Protein AF-A0A484MUA0-F1 (afdb_monomer)

Secondary structure (DSSP, 8-state):
----------------PPPPPHHHHHHHHHHHHHHHHHHHHHHHHHHHTT--HHHHHHTTSEEEEEEEEEEEE-GGGPEEEEEEESSSSSPPS----TT-EEEEEETT--TTSPPSEEEEEEEE-SSEEEEEESS--STTTTS-EEEEEE--HHHHHHHHHHHHHHHT---SSTTTTHHHHHTTSS------SPPP---SSTT--HHHHHHHHHHHHHHTTTS-----------PPP-

Solvent-accessible surface area (backbone atoms only — not comparable to full-atom values): 14525 Å² total; per-residue (Å²): 134,84,85,84,82,85,80,81,81,83,79,77,79,75,84,73,71,81,64,59,47,73,68,56,47,47,65,55,48,56,60,52,53,48,52,52,51,52,50,53,50,49,56,51,45,64,60,53,80,76,54,54,72,68,60,34,29,73,74,13,49,27,49,69,44,24,32,67,77,47,79,43,84,42,77,94,73,20,41,32,36,34,30,28,40,70,87,43,77,47,50,74,77,61,70,79,52,71,69,39,34,33,36,35,31,56,49,85,54,58,95,85,50,80,64,61,29,55,31,32,28,68,45,78,54,69,41,35,42,28,34,37,23,73,60,66,64,80,74,70,54,90,43,54,22,24,44,35,64,48,84,62,64,64,60,57,50,52,54,50,52,49,46,55,53,53,72,70,49,59,84,69,66,92,60,38,74,46,53,42,36,77,40,60,78,36,80,87,79,79,65,89,59,84,50,89,80,82,71,90,66,84,86,64,52,72,71,56,51,51,50,51,54,67,46,52,41,66,59,65,71,74,78,68,75,82,86,81,77,89,77,90,88,82,89,79,92,130

Radius of gyration: 28.99 Å; Cα contacts (8 Å, |Δi|>4): 287; chains: 1; bounding box: 57×59×105 Å

InterPro domains:
  IPR048761 Helicase SMUBP-2/HCS1, 1B domain [PF21138] (32-138)

Mean predicted aligned error: 14.33 Å

Sequence (238 aa):
MEKSTKTTKNNGKKSTKPAITLDQFVSIMNPLIDLEKEAEISASLSSAETRSLDVAQKKGSAILNLKCIDVQTGLMGKTIIEFQSNKEDLLPPHKFGTHDVVVLKPNKADLGSPSLGQGVVYRLKDTSITVSFDDIPEEGLNSPLRLEKVSNEITYRRMKDTLIQLSKGVQKGPASDLVPVLFGERSPMMCKKDAQFTLFNPNLDHPQVFNFSSFSIFCTLWSLTPSLNSSIYPLSSF

pLDDT: mean 76.65, std 20.76, range [28.12, 96.88]

Nearest PDB structures (foldseek):
  4b3f-assembly1_X  TM=9.356E-01  e=1.827E-16  Homo sapiens
  4b3g-assembly1_A  TM=7.352E-01  e=5.734E-13  Homo sapiens
  2xzp-assembly1_A  TM=5.260E-01  e=2.909E-07  Homo sapiens
  7jwf-assembly1_A  TM=5.330E-01  e=1.090E-01  Pseudoalteromonas distincta
  8pvs-assembly2_B  TM=4.945E-01  e=1.158E-01  Akkermansia muciniphila

Structure (mmCIF, N/CA/C/O backbone):
data_AF-A0A484MUA0-F1
#
_entry.id   AF-A0A484MUA0-F1
#
loop_
_atom_site.group_PDB
_atom_site.id
_atom_site.type_symbol
_atom_site.label_atom_id
_atom_site.label_alt_id
_atom_site.label_comp_id
_atom_site.label_asym_id
_atom_site.label_entity_id
_atom_site.label_seq_id
_atom_site.pdbx_PDB_ins_code
_atom_site.Cartn_x
_atom_site.Cartn_y
_atom_site.Cartn_z
_atom_site.occupancy
_atom_site.B_iso_or_equiv
_atom_site.auth_seq_id
_atom_site.auth_comp_id
_atom_site.auth_asym_id
_atom_site.auth_atom_id
_atom_site.pdbx_PDB_model_num
ATOM 1 N N . MET A 1 1 ? 13.832 13.870 -79.410 1.00 39.16 1 MET A N 1
ATOM 2 C CA . MET A 1 1 ? 14.456 14.767 -78.419 1.00 39.16 1 MET A CA 1
ATOM 3 C C . MET A 1 1 ? 13.541 14.867 -77.212 1.00 39.16 1 MET A C 1
ATOM 5 O O . MET A 1 1 ? 12.432 15.371 -77.306 1.00 39.16 1 MET A O 1
ATOM 9 N N . GLU A 1 2 ? 14.009 14.209 -76.160 1.00 34.41 2 GLU A N 1
ATOM 10 C CA . GLU A 1 2 ? 13.592 14.136 -74.756 1.00 34.41 2 GLU A CA 1
ATOM 11 C C . GLU A 1 2 ? 12.581 15.168 -74.213 1.00 34.41 2 GLU A C 1
ATOM 13 O O . GLU A 1 2 ? 12.845 16.368 -74.166 1.00 34.41 2 GLU A O 1
ATOM 18 N N . LYS A 1 3 ? 11.458 14.669 -73.676 1.00 31.61 3 LYS A N 1
ATOM 19 C CA . LYS A 1 3 ? 10.673 15.354 -72.637 1.00 31.61 3 LYS A CA 1
ATOM 20 C C . LYS A 1 3 ? 11.219 14.919 -71.277 1.00 31.61 3 LYS A C 1
ATOM 22 O O . LYS A 1 3 ? 11.006 13.784 -70.866 1.00 31.61 3 LYS A O 1
ATOM 27 N N . SER A 1 4 ? 11.906 15.823 -70.586 1.00 32.81 4 SER A N 1
ATOM 28 C CA . SER A 1 4 ? 12.408 15.600 -69.229 1.00 32.81 4 SER A CA 1
ATOM 29 C C . SER A 1 4 ? 11.313 15.915 -68.200 1.00 32.81 4 SER A C 1
ATOM 31 O O . SER A 1 4 ? 10.952 17.072 -67.983 1.00 32.81 4 SER A O 1
ATOM 33 N N . THR A 1 5 ? 10.752 14.882 -67.572 1.00 33.22 5 THR A N 1
ATOM 34 C CA . THR A 1 5 ? 9.842 14.995 -66.423 1.00 33.22 5 THR A CA 1
ATOM 35 C C . THR A 1 5 ? 10.638 15.202 -65.136 1.00 33.22 5 THR A C 1
ATOM 37 O O . THR A 1 5 ? 11.328 14.305 -64.652 1.00 33.22 5 THR A O 1
ATOM 40 N N . LYS A 1 6 ? 10.523 16.401 -64.561 1.00 32.44 6 LYS A N 1
ATOM 41 C CA . LYS A 1 6 ? 11.119 16.790 -63.279 1.00 32.44 6 LYS A CA 1
ATOM 42 C C . LYS A 1 6 ? 10.341 16.132 -62.132 1.00 32.44 6 LYS A C 1
ATOM 44 O O . LYS A 1 6 ? 9.222 16.532 -61.831 1.00 32.44 6 LYS A O 1
ATOM 49 N N . THR A 1 7 ? 10.932 15.120 -61.501 1.00 30.44 7 THR A N 1
ATOM 50 C CA . THR A 1 7 ? 10.355 14.463 -60.318 1.00 30.44 7 THR A CA 1
ATOM 51 C C . THR A 1 7 ? 10.783 15.223 -59.063 1.00 30.44 7 THR A C 1
ATOM 53 O O . THR A 1 7 ? 11.947 15.188 -58.664 1.00 30.44 7 THR A O 1
ATOM 56 N N . THR A 1 8 ? 9.845 15.938 -58.447 1.00 29.33 8 THR A N 1
ATOM 57 C CA . THR A 1 8 ? 10.028 16.635 -57.167 1.00 29.33 8 THR A CA 1
ATOM 58 C C . THR A 1 8 ? 10.065 15.613 -56.027 1.00 29.33 8 THR A C 1
ATOM 60 O O . THR A 1 8 ? 9.052 14.996 -55.706 1.00 29.33 8 THR A O 1
ATOM 63 N N . LYS A 1 9 ? 11.232 15.422 -55.396 1.00 31.00 9 LYS A N 1
ATOM 64 C CA . LYS A 1 9 ? 11.357 14.684 -54.128 1.00 31.00 9 LYS A CA 1
ATOM 65 C C . LYS A 1 9 ? 10.815 15.547 -52.985 1.00 31.00 9 LYS A C 1
ATOM 67 O O . LYS A 1 9 ? 11.483 16.475 -52.537 1.00 31.00 9 LYS A O 1
ATOM 72 N N . ASN A 1 10 ? 9.622 15.217 -52.498 1.00 30.69 10 ASN A N 1
ATOM 73 C CA . ASN A 1 10 ? 9.102 15.727 -51.231 1.00 30.69 10 ASN A CA 1
ATOM 74 C C . ASN A 1 10 ? 9.859 15.067 -50.068 1.00 30.69 10 ASN A C 1
ATOM 76 O O . ASN A 1 10 ? 9.552 13.946 -49.666 1.00 30.69 10 ASN A O 1
ATOM 80 N N . ASN A 1 11 ? 10.851 15.768 -49.519 1.00 33.53 11 ASN A N 1
ATOM 81 C CA . ASN A 1 11 ? 11.463 15.410 -48.241 1.00 33.53 11 ASN A CA 1
ATOM 82 C C . ASN A 1 11 ? 10.500 15.785 -47.107 1.00 33.53 11 ASN A C 1
ATOM 84 O O . ASN A 1 11 ? 10.475 16.924 -46.641 1.00 33.53 11 ASN A O 1
ATOM 88 N N . GLY A 1 12 ? 9.704 14.814 -46.659 1.00 33.38 12 GLY A N 1
ATOM 89 C CA . GLY A 1 12 ? 8.949 14.922 -45.415 1.00 33.38 12 GLY A CA 1
ATOM 90 C C . GLY A 1 12 ? 9.910 15.043 -44.233 1.00 33.38 12 GLY A C 1
ATOM 91 O O . GLY A 1 12 ? 10.522 14.058 -43.821 1.00 33.38 12 GLY A O 1
ATOM 92 N N . LYS A 1 13 ? 10.054 16.256 -43.686 1.00 36.78 13 LYS A N 1
ATOM 93 C CA . LYS A 1 13 ? 10.684 16.497 -42.381 1.00 36.78 13 LYS A CA 1
ATOM 94 C C . LYS A 1 13 ? 9.915 15.698 -41.324 1.00 36.78 13 LYS A C 1
ATOM 96 O O . LYS A 1 13 ? 8.840 16.112 -40.902 1.00 36.78 13 LYS A O 1
ATOM 101 N N . LYS A 1 14 ? 10.463 14.562 -40.882 1.00 44.84 14 LYS A N 1
ATOM 102 C CA . LYS A 1 14 ? 10.038 13.926 -39.631 1.00 44.84 14 LYS A CA 1
ATOM 103 C C . LYS A 1 14 ? 10.416 14.877 -38.499 1.00 44.84 14 LYS A C 1
ATOM 105 O O . LYS A 1 14 ? 11.594 15.130 -38.274 1.00 44.84 14 LYS A O 1
ATOM 110 N N . SER A 1 15 ? 9.418 15.432 -37.822 1.00 41.75 15 SER A N 1
ATOM 111 C CA . SER A 1 15 ? 9.592 16.202 -36.594 1.00 41.75 15 SER A CA 1
ATOM 112 C C . SER A 1 15 ? 10.048 15.261 -35.475 1.00 41.75 15 SER A C 1
ATOM 114 O O . SER A 1 15 ? 9.239 14.770 -34.687 1.00 41.75 15 SER A O 1
ATOM 116 N N . THR A 1 16 ? 11.337 14.946 -35.426 1.00 53.91 16 THR A N 1
ATOM 117 C CA . THR A 1 16 ? 11.942 14.263 -34.283 1.00 53.91 16 THR A CA 1
ATOM 118 C C . THR A 1 16 ? 12.012 15.261 -33.139 1.00 53.91 16 THR A C 1
ATOM 120 O O . THR A 1 16 ? 12.897 16.115 -33.104 1.00 53.91 16 THR A O 1
ATOM 123 N N . LYS A 1 17 ? 11.049 15.180 -32.214 1.00 56.72 17 LYS A N 1
ATOM 124 C CA . LYS A 1 17 ? 11.247 15.724 -30.868 1.00 56.72 17 LYS A CA 1
ATOM 125 C C . LYS A 1 17 ? 12.571 15.147 -30.338 1.00 56.72 17 LYS A C 1
ATOM 127 O O . LYS A 1 17 ? 12.815 13.962 -30.580 1.00 56.72 17 LYS A O 1
ATOM 132 N N . PRO A 1 18 ? 13.432 15.944 -29.688 1.00 61.06 18 PRO A N 1
ATOM 133 C CA . PRO A 1 18 ? 14.660 15.411 -29.121 1.00 61.06 18 PRO A CA 1
ATOM 134 C C . PRO A 1 18 ? 14.288 14.328 -28.106 1.00 61.06 18 PRO A C 1
ATOM 136 O O . PRO A 1 18 ? 13.450 14.554 -27.232 1.00 61.06 18 PRO A O 1
ATOM 139 N N . ALA A 1 19 ? 14.856 13.138 -28.286 1.00 75.00 19 ALA A N 1
ATOM 140 C CA . ALA A 1 19 ? 14.750 12.060 -27.319 1.00 75.00 19 ALA A CA 1
ATOM 141 C C . ALA A 1 19 ? 15.338 12.554 -25.989 1.00 75.00 19 ALA A C 1
ATOM 143 O O . ALA A 1 19 ? 16.447 13.090 -25.966 1.00 75.00 19 ALA A O 1
ATOM 144 N N . ILE A 1 20 ? 14.563 12.448 -24.910 1.00 86.75 20 ILE A N 1
ATOM 145 C CA . ILE A 1 20 ? 15.041 12.771 -23.566 1.00 86.75 20 ILE A CA 1
ATOM 146 C C . ILE A 1 20 ? 16.104 11.744 -23.184 1.00 86.75 20 ILE A C 1
ATOM 148 O O . ILE A 1 20 ? 15.867 10.542 -23.303 1.00 86.75 20 ILE A O 1
ATOM 152 N N . THR A 1 21 ? 17.277 12.199 -22.752 1.00 88.94 21 THR A N 1
ATOM 153 C CA . THR A 1 21 ? 18.313 11.267 -22.294 1.00 88.94 21 THR A CA 1
ATOM 154 C C . THR A 1 21 ? 17.951 10.697 -20.926 1.00 88.94 21 THR A C 1
ATOM 156 O O . THR A 1 21 ? 17.178 11.292 -20.168 1.00 88.94 21 THR A O 1
ATOM 159 N N . LEU A 1 22 ? 18.547 9.557 -20.580 1.00 86.88 22 LEU A N 1
ATOM 160 C CA . LEU A 1 22 ? 18.373 8.922 -19.274 1.00 86.88 22 LEU A CA 1
ATOM 161 C C . LEU A 1 22 ? 18.623 9.896 -18.108 1.00 86.88 22 LEU A C 1
ATOM 163 O O . LEU A 1 22 ? 17.802 10.016 -17.200 1.00 86.88 22 LEU A O 1
ATOM 167 N N . ASP A 1 23 ? 19.726 10.641 -18.169 1.00 88.81 23 ASP A N 1
ATOM 168 C CA . ASP A 1 23 ? 20.128 11.579 -17.116 1.00 88.81 23 ASP A CA 1
ATOM 169 C C . ASP A 1 23 ? 19.179 12.776 -17.004 1.00 88.81 23 ASP A C 1
ATOM 171 O O . ASP A 1 23 ? 18.875 13.240 -15.901 1.00 88.81 23 ASP A O 1
ATOM 175 N N . GLN A 1 24 ? 18.671 13.265 -18.140 1.00 91.06 24 GLN A N 1
ATOM 176 C CA . GLN A 1 24 ? 17.660 14.323 -18.170 1.00 91.06 24 GLN A CA 1
ATOM 177 C C . GLN A 1 24 ? 16.358 13.844 -17.534 1.00 91.06 24 GLN A C 1
ATOM 179 O O . GLN A 1 24 ? 15.769 14.561 -16.727 1.00 91.06 24 GLN A O 1
ATOM 184 N N . PHE A 1 25 ? 15.931 12.621 -17.849 1.00 92.06 25 PHE A N 1
ATOM 185 C CA . PHE A 1 25 ? 14.746 12.021 -17.250 1.00 92.06 25 PHE A CA 1
ATOM 186 C C . PHE A 1 25 ? 14.887 11.875 -15.737 1.00 92.06 25 PHE A C 1
ATOM 188 O O . PHE A 1 25 ? 14.006 12.321 -15.008 1.00 92.06 25 PHE A O 1
ATOM 195 N N . VAL A 1 26 ? 16.002 11.325 -15.246 1.00 91.69 26 VAL A N 1
ATOM 196 C CA . VAL A 1 26 ? 16.241 11.180 -13.798 1.00 91.69 26 VAL A CA 1
ATOM 197 C C . VAL A 1 26 ? 16.235 12.546 -13.105 1.00 91.69 26 VAL A C 1
ATOM 199 O O . VAL A 1 26 ? 15.604 12.702 -12.058 1.00 91.69 26 VAL A O 1
ATOM 202 N N . SER A 1 27 ? 16.876 13.545 -13.716 1.00 92.62 27 SER A N 1
ATOM 203 C CA . SER A 1 27 ? 16.963 14.908 -13.179 1.00 92.62 27 SER A CA 1
ATOM 204 C C . SER A 1 27 ? 15.608 15.624 -13.135 1.00 92.62 27 SER A C 1
ATOM 206 O O . SER A 1 27 ? 15.371 16.411 -12.224 1.00 92.62 27 SER A O 1
ATOM 208 N N . ILE A 1 28 ? 14.710 15.344 -14.086 1.00 94.31 28 ILE A N 1
ATOM 209 C CA . ILE A 1 28 ? 13.336 15.873 -14.105 1.00 94.31 28 ILE A CA 1
ATOM 210 C C . ILE A 1 28 ? 12.443 15.119 -13.114 1.00 94.31 28 ILE A C 1
ATOM 212 O O . ILE A 1 28 ? 11.683 15.738 -12.377 1.00 94.31 28 ILE A O 1
ATOM 216 N N . MET A 1 29 ? 12.528 13.790 -13.070 1.00 94.81 29 MET A N 1
ATOM 217 C CA . MET A 1 29 ? 11.613 12.969 -12.275 1.00 94.81 29 MET A CA 1
ATOM 218 C C . MET A 1 29 ? 11.872 13.056 -10.774 1.00 94.81 29 MET A C 1
ATOM 220 O O . MET A 1 29 ? 10.922 13.021 -9.998 1.00 94.81 29 MET A O 1
ATOM 224 N N . ASN A 1 30 ? 13.127 13.188 -10.344 1.00 93.81 30 ASN A N 1
ATOM 225 C CA . ASN A 1 30 ? 13.457 13.245 -8.921 1.00 93.81 30 ASN A CA 1
ATOM 226 C C . ASN A 1 30 ? 12.738 14.388 -8.160 1.00 93.81 30 ASN A C 1
ATOM 228 O O . ASN A 1 30 ? 12.070 14.080 -7.173 1.00 93.81 30 ASN A O 1
ATOM 232 N N . PRO A 1 31 ? 12.781 15.664 -8.606 1.00 95.19 31 PRO A N 1
ATOM 233 C CA . PRO A 1 31 ? 12.034 16.737 -7.945 1.00 95.19 31 PRO A CA 1
ATOM 234 C C . PRO A 1 31 ? 10.514 16.612 -8.118 1.00 95.19 31 PRO A C 1
ATOM 236 O O . PRO A 1 31 ? 9.773 17.025 -7.234 1.00 95.19 31 PRO A O 1
ATOM 239 N N . LEU A 1 32 ? 10.021 16.019 -9.213 1.00 96.06 32 LEU A N 1
ATOM 240 C CA . LEU A 1 32 ? 8.581 15.784 -9.386 1.00 96.06 32 LEU A CA 1
ATOM 241 C C . LEU A 1 32 ? 8.033 14.790 -8.356 1.00 96.06 32 LEU A C 1
ATOM 243 O O . LEU A 1 32 ? 6.939 14.985 -7.837 1.00 96.06 32 LEU A O 1
ATOM 247 N N . ILE A 1 33 ? 8.806 13.752 -8.028 1.00 94.25 33 ILE A N 1
ATOM 248 C CA . ILE A 1 33 ? 8.457 12.793 -6.973 1.00 94.25 33 ILE A CA 1
ATOM 249 C C . ILE A 1 33 ? 8.408 13.482 -5.602 1.00 94.25 33 ILE A C 1
ATOM 251 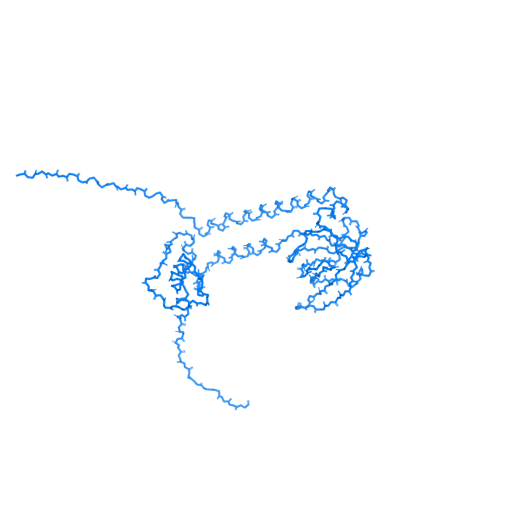O O . ILE A 1 33 ? 7.549 13.145 -4.792 1.00 94.25 33 ILE A O 1
ATOM 255 N N . ASP A 1 34 ? 9.302 14.441 -5.342 1.00 92.56 34 ASP A N 1
ATOM 256 C CA . ASP A 1 34 ? 9.272 15.229 -4.104 1.00 92.56 34 ASP A CA 1
ATOM 257 C C . ASP A 1 34 ? 8.047 16.134 -4.024 1.00 92.56 34 ASP A C 1
ATOM 259 O O . ASP A 1 34 ? 7.370 16.139 -3.000 1.00 92.56 34 ASP A O 1
ATOM 263 N N . LEU A 1 35 ? 7.711 16.828 -5.113 1.00 94.00 35 LEU A N 1
ATOM 264 C CA . LEU A 1 35 ? 6.508 17.660 -5.174 1.00 94.00 35 LEU A CA 1
ATOM 265 C C . LEU A 1 35 ? 5.234 16.838 -4.951 1.00 94.00 35 LEU A C 1
ATOM 267 O O . LEU A 1 35 ? 4.349 17.273 -4.219 1.00 94.00 35 LEU A O 1
ATOM 271 N N . GLU A 1 36 ? 5.152 15.639 -5.532 1.00 92.19 36 GLU A N 1
ATOM 272 C CA . GLU A 1 36 ? 4.023 14.732 -5.306 1.00 92.19 36 GLU A CA 1
ATOM 273 C C . GLU A 1 36 ? 3.966 14.266 -3.842 1.00 9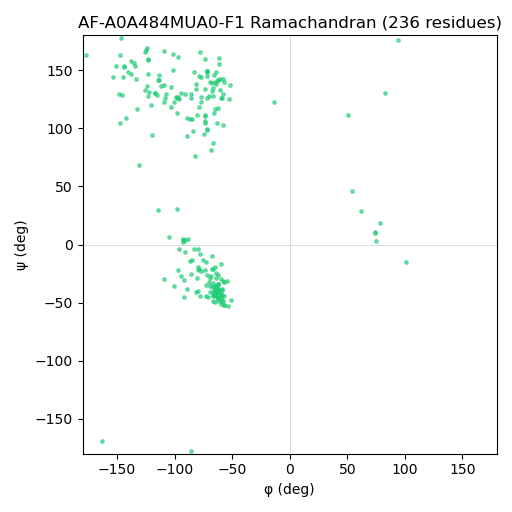2.19 36 GLU A C 1
ATOM 275 O O . GLU A 1 36 ? 2.905 14.313 -3.217 1.00 92.19 36 GLU A O 1
ATOM 280 N N . LYS A 1 37 ? 5.118 13.906 -3.251 1.00 89.81 37 LYS A N 1
ATOM 281 C CA . LYS A 1 37 ? 5.210 13.540 -1.829 1.00 89.81 37 LYS A CA 1
ATOM 282 C C . LYS A 1 37 ? 4.720 14.679 -0.933 1.00 89.81 37 LYS A C 1
ATOM 284 O O . LYS A 1 37 ? 3.926 14.450 -0.022 1.00 89.81 37 LYS A O 1
ATOM 289 N N . GLU A 1 38 ? 5.196 15.897 -1.168 1.00 88.44 38 GLU A N 1
ATOM 290 C CA . GLU A 1 38 ? 4.815 17.081 -0.394 1.00 88.44 38 GLU A CA 1
ATOM 291 C C . GLU A 1 38 ? 3.332 17.418 -0.557 1.00 88.44 38 GLU A C 1
ATOM 293 O O . GLU A 1 38 ? 2.671 17.761 0.428 1.00 88.44 38 GLU A O 1
ATOM 298 N N . ALA A 1 39 ? 2.784 17.275 -1.766 1.00 88.06 39 ALA A N 1
ATOM 299 C CA . ALA A 1 39 ? 1.362 17.462 -2.027 1.00 88.06 39 ALA A CA 1
ATOM 300 C C . ALA A 1 39 ? 0.506 16.429 -1.275 1.00 88.06 39 ALA A C 1
ATOM 302 O O . ALA A 1 39 ? -0.485 16.806 -0.645 1.00 88.06 39 ALA A O 1
ATOM 303 N N . GLU A 1 40 ? 0.903 15.151 -1.262 1.00 84.62 40 GLU A N 1
ATOM 304 C CA . GLU A 1 40 ? 0.199 14.100 -0.515 1.00 84.62 40 GLU A CA 1
ATOM 305 C C . GLU A 1 40 ? 0.255 14.342 1.002 1.00 84.62 40 GLU A C 1
ATOM 307 O O . GLU A 1 40 ? -0.766 14.225 1.692 1.00 84.62 40 GLU A O 1
ATOM 312 N N . ILE A 1 41 ? 1.424 14.726 1.527 1.00 82.19 41 ILE A N 1
ATOM 313 C CA . ILE A 1 41 ? 1.592 15.067 2.947 1.00 82.19 41 ILE A CA 1
ATOM 314 C C . ILE A 1 41 ? 0.727 16.278 3.300 1.00 82.19 41 ILE A C 1
ATOM 316 O O . ILE A 1 41 ? -0.013 16.227 4.277 1.00 82.19 41 ILE A O 1
ATOM 320 N N . SER A 1 42 ? 0.751 17.338 2.493 1.00 82.19 42 SER A N 1
ATOM 321 C CA . SER A 1 42 ? -0.025 18.562 2.738 1.00 82.19 42 SER A CA 1
ATOM 322 C C . SER A 1 42 ? -1.535 18.314 2.674 1.00 82.19 42 SER A C 1
ATOM 324 O O . SER A 1 42 ? -2.291 18.817 3.509 1.00 82.19 42 SER A O 1
ATOM 326 N N . ALA A 1 43 ? -2.000 17.490 1.731 1.00 78.50 43 ALA A N 1
ATOM 327 C CA . ALA A 1 43 ? -3.398 17.062 1.663 1.00 78.50 43 ALA A CA 1
ATOM 328 C C . ALA A 1 43 ? -3.800 16.236 2.897 1.00 78.50 43 ALA A C 1
ATOM 330 O O . ALA A 1 43 ? -4.900 16.392 3.431 1.00 78.50 43 ALA A O 1
ATOM 331 N N . SER A 1 44 ? -2.891 15.396 3.391 1.00 70.12 44 SER A N 1
ATOM 332 C CA . SER A 1 44 ? -3.116 14.591 4.593 1.00 70.12 44 SER A CA 1
ATOM 333 C C . SER A 1 44 ? -3.131 15.452 5.860 1.00 70.12 44 SER A C 1
ATOM 335 O O . SER A 1 44 ? -4.062 15.328 6.656 1.00 70.12 44 SER A O 1
ATOM 337 N N . LEU A 1 45 ? -2.181 16.381 6.011 1.00 69.25 45 LEU A N 1
ATOM 338 C CA . LEU A 1 45 ? -2.069 17.301 7.148 1.00 69.25 45 LEU A CA 1
ATOM 339 C C . LEU A 1 45 ? -3.228 18.294 7.211 1.00 69.25 45 LEU A C 1
ATOM 341 O O . LEU A 1 45 ? -3.886 18.379 8.242 1.00 69.25 45 LEU A O 1
ATOM 345 N N . SER A 1 46 ? -3.574 18.957 6.105 1.00 62.38 46 SER A N 1
ATOM 346 C CA . SER A 1 46 ? -4.738 19.863 6.058 1.00 62.38 46 SER A CA 1
ATOM 347 C C . SER A 1 46 ? -6.043 19.152 6.432 1.00 62.38 46 SER A C 1
ATOM 349 O O . SER A 1 46 ? -6.932 19.736 7.055 1.00 62.38 46 SER A O 1
ATOM 351 N N . SER A 1 47 ? -6.147 17.857 6.116 1.00 58.28 47 SER A N 1
ATOM 352 C CA . SER A 1 47 ? -7.274 17.023 6.529 1.00 58.28 47 SER A CA 1
ATOM 353 C C . SER A 1 47 ? -7.223 16.586 8.000 1.00 58.28 47 SER A C 1
ATOM 355 O O . SER A 1 47 ? -8.274 16.245 8.548 1.00 58.28 47 SER A O 1
ATOM 357 N N . ALA A 1 48 ? -6.041 16.574 8.624 1.00 58.00 48 ALA A N 1
ATOM 358 C CA . ALA A 1 48 ? -5.808 16.197 10.017 1.00 58.00 48 ALA A CA 1
ATOM 359 C C . ALA A 1 48 ? -5.935 17.392 10.981 1.00 58.00 48 ALA A C 1
ATOM 361 O O . ALA A 1 48 ? -6.527 17.244 12.048 1.00 58.00 48 ALA A O 1
ATOM 362 N N . GLU A 1 49 ? -5.472 18.581 10.583 1.00 49.34 49 GLU A N 1
ATOM 363 C CA . GLU A 1 49 ? -5.467 19.818 11.386 1.00 49.34 49 GLU A CA 1
ATOM 364 C C . GLU A 1 49 ? -6.873 20.347 11.726 1.00 49.34 49 GLU A C 1
ATOM 366 O O . GLU A 1 49 ? -7.046 21.094 12.684 1.00 49.34 49 GLU A O 1
ATOM 371 N N . THR A 1 50 ? -7.906 19.925 10.991 1.00 49.69 50 THR A N 1
ATOM 372 C CA . THR A 1 50 ? -9.306 20.348 11.202 1.00 49.69 50 THR A CA 1
ATOM 373 C C . THR A 1 50 ? -10.197 19.293 11.870 1.00 49.69 50 THR A C 1
ATOM 375 O O . THR A 1 50 ? -11.416 19.473 11.942 1.00 49.69 50 THR A O 1
ATOM 378 N N . ARG A 1 51 ? -9.655 18.155 12.329 1.00 58.78 51 ARG A N 1
ATOM 379 C CA . ARG A 1 51 ? -10.471 16.946 12.531 1.00 58.78 51 ARG A CA 1
ATOM 380 C C . ARG A 1 51 ? -10.714 16.563 13.989 1.00 58.78 51 ARG A C 1
ATOM 382 O O . ARG A 1 51 ? -9.798 16.209 14.717 1.00 58.78 51 ARG A O 1
ATOM 389 N N . SER A 1 52 ? -11.988 16.463 14.364 1.00 74.50 52 SER A N 1
ATOM 390 C CA . SER A 1 52 ? -12.408 15.570 15.447 1.00 74.50 52 SER A CA 1
ATOM 391 C C . SER A 1 52 ? -12.331 14.105 14.987 1.00 74.50 52 SER A C 1
ATOM 393 O O . SER A 1 52 ? -12.540 13.798 13.808 1.00 74.50 52 SER A O 1
ATOM 395 N N . LEU A 1 53 ? -12.055 13.174 15.905 1.00 82.31 53 LEU A N 1
ATOM 396 C CA . LEU A 1 53 ? -11.958 11.735 15.607 1.00 82.31 53 LEU A CA 1
ATOM 397 C C . LEU A 1 53 ? -13.220 11.186 14.912 1.00 82.31 53 LEU A C 1
ATOM 399 O O . LEU A 1 53 ? -13.135 10.320 14.043 1.00 82.31 53 LEU A O 1
ATOM 403 N N . ASP A 1 54 ? -14.394 11.745 15.203 1.00 82.81 54 ASP A N 1
ATOM 404 C CA . ASP A 1 54 ? -15.649 11.356 14.553 1.00 82.81 54 ASP A CA 1
ATOM 405 C C . ASP A 1 54 ? -15.671 11.686 13.059 1.00 82.81 54 ASP A C 1
ATOM 407 O O . ASP A 1 54 ? -16.148 10.898 12.239 1.00 82.81 54 ASP A O 1
ATOM 411 N N . VAL A 1 55 ? -15.114 12.835 12.667 1.00 84.19 55 VAL A N 1
ATOM 412 C CA . VAL A 1 55 ? -14.959 13.180 11.249 1.00 84.19 55 VAL A CA 1
ATOM 413 C C . VAL A 1 55 ? -13.900 12.270 10.618 1.00 84.19 55 VAL A C 1
ATOM 415 O O . VAL A 1 55 ? -14.022 11.923 9.440 1.00 84.19 55 VAL A O 1
ATOM 418 N N . ALA A 1 56 ? -12.871 11.851 11.374 1.00 83.50 56 ALA A N 1
ATOM 419 C CA . ALA A 1 56 ? -11.883 10.831 10.978 1.00 83.50 56 ALA A CA 1
ATOM 420 C C . ALA A 1 56 ? -12.551 9.534 10.525 1.00 83.50 56 ALA A C 1
ATOM 422 O O . ALA A 1 56 ? -12.379 9.097 9.379 1.00 83.50 56 ALA A O 1
ATOM 423 N N . GLN A 1 57 ? -13.421 9.023 11.385 1.00 87.44 57 GLN A N 1
ATOM 424 C CA . GLN A 1 57 ? -14.183 7.812 11.141 1.00 87.44 57 GLN A CA 1
ATOM 425 C C . GLN A 1 57 ? -15.197 7.971 10.005 1.00 87.44 57 GLN A C 1
ATOM 427 O O . GLN A 1 57 ? -15.245 7.131 9.114 1.00 87.44 57 GLN A O 1
ATOM 432 N N . LYS A 1 58 ? -15.942 9.084 9.941 1.00 87.00 58 LYS A N 1
ATOM 433 C CA . LYS A 1 58 ? -16.956 9.301 8.889 1.00 87.00 58 LYS A CA 1
ATOM 434 C C . LYS A 1 58 ? -16.394 9.344 7.467 1.00 87.00 58 LYS A C 1
ATOM 436 O O . LYS A 1 58 ? -17.072 8.895 6.550 1.00 87.00 58 LYS A O 1
ATOM 441 N N . LYS A 1 59 ? -15.176 9.869 7.247 1.00 86.56 59 LYS A N 1
ATOM 442 C CA . LYS A 1 59 ? -14.545 9.775 5.906 1.00 86.56 59 LYS A CA 1
ATOM 443 C C . LYS A 1 59 ? -13.834 8.433 5.670 1.00 86.56 59 LYS A C 1
ATOM 445 O O . LYS A 1 59 ? -13.311 8.229 4.575 1.00 86.56 59 LYS A O 1
ATOM 450 N N . GLY A 1 60 ? -13.792 7.553 6.673 1.00 87.75 60 GLY A N 1
ATOM 451 C CA . GLY A 1 6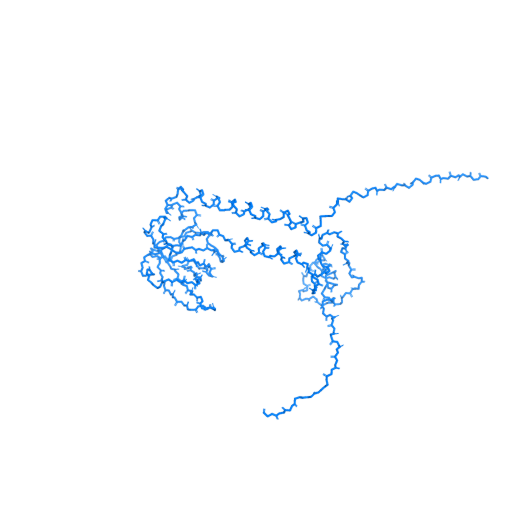0 ? -13.206 6.216 6.593 1.00 87.75 60 GLY A CA 1
ATOM 452 C C . GLY A 1 60 ? -11.681 6.164 6.687 1.00 87.75 60 GLY A C 1
ATOM 453 O O . GLY A 1 60 ? -11.099 5.169 6.272 1.00 87.75 60 GLY A O 1
ATOM 454 N N . SER A 1 61 ? -11.023 7.216 7.189 1.00 88.38 61 SER A N 1
ATOM 455 C CA . SER A 1 61 ? -9.554 7.265 7.331 1.00 88.38 61 SER A CA 1
ATOM 456 C C . SER A 1 61 ? -9.062 6.885 8.731 1.00 88.38 61 SER A C 1
ATOM 458 O O . SER A 1 61 ? -7.859 6.855 8.970 1.00 88.38 61 SER A O 1
ATOM 460 N N . ALA A 1 62 ? -9.983 6.644 9.665 1.00 90.81 62 ALA A N 1
ATOM 461 C CA . ALA A 1 62 ? -9.688 6.118 10.987 1.00 90.81 62 ALA A CA 1
ATOM 462 C C . ALA A 1 62 ? -10.764 5.112 11.402 1.00 90.81 62 ALA A C 1
ATOM 464 O O . ALA A 1 62 ? -11.929 5.274 11.038 1.00 90.81 62 ALA A O 1
ATOM 465 N N . ILE A 1 63 ? -10.380 4.106 12.182 1.00 93.12 63 ILE A N 1
ATOM 466 C CA . ILE A 1 63 ? -11.303 3.166 12.824 1.00 93.12 63 ILE A CA 1
ATOM 467 C C . ILE A 1 63 ? -11.082 3.275 14.328 1.00 93.12 63 ILE A C 1
ATOM 469 O O . ILE A 1 63 ? -9.967 3.075 14.810 1.00 93.12 63 ILE A O 1
ATOM 473 N N . LEU A 1 64 ? -12.135 3.639 15.059 1.00 92.50 64 LEU A N 1
ATOM 474 C CA . LEU A 1 64 ? -12.086 3.882 16.499 1.00 92.50 64 LEU A CA 1
ATOM 475 C C . LEU A 1 64 ? -12.635 2.684 17.278 1.00 92.50 64 LEU A C 1
ATOM 477 O O . LEU A 1 64 ? -13.398 1.880 16.749 1.00 92.50 64 LEU A O 1
ATOM 481 N N . ASN A 1 65 ? -12.342 2.643 18.578 1.00 93.12 65 ASN A N 1
ATOM 482 C CA . ASN A 1 65 ? -12.837 1.633 19.521 1.00 93.12 65 ASN A CA 1
ATOM 483 C C . ASN A 1 65 ? -12.547 0.194 19.073 1.00 93.12 65 ASN A C 1
ATOM 485 O O . ASN A 1 65 ? -13.422 -0.667 19.130 1.00 93.12 65 ASN A O 1
ATOM 489 N N . LEU A 1 66 ? -11.322 -0.056 18.631 1.00 94.69 66 LEU A N 1
ATOM 490 C CA . LEU A 1 66 ? -10.841 -1.389 18.312 1.00 94.69 66 LEU A CA 1
ATOM 491 C C . LEU A 1 66 ? -10.359 -2.108 19.575 1.00 94.69 66 LEU A C 1
ATOM 493 O O . LEU A 1 66 ? -9.834 -1.483 20.495 1.00 94.69 66 LEU A O 1
ATOM 497 N N . LYS A 1 67 ? -10.511 -3.428 19.601 1.00 94.38 67 LYS A N 1
ATOM 498 C CA . LYS A 1 67 ? -9.899 -4.328 20.581 1.00 94.38 67 LYS A CA 1
ATOM 499 C C . LYS A 1 67 ? -8.902 -5.237 19.871 1.00 94.38 67 LYS A C 1
ATOM 501 O O . LYS A 1 67 ? -9.165 -5.681 18.753 1.00 94.38 67 LYS A O 1
ATOM 506 N N . CYS A 1 68 ? -7.775 -5.502 20.520 1.00 93.62 68 CYS A N 1
ATOM 507 C CA . CYS A 1 68 ? -6.854 -6.552 20.107 1.00 93.62 68 CYS A CA 1
ATOM 508 C C . CYS A 1 68 ? -7.497 -7.913 20.414 1.00 93.62 68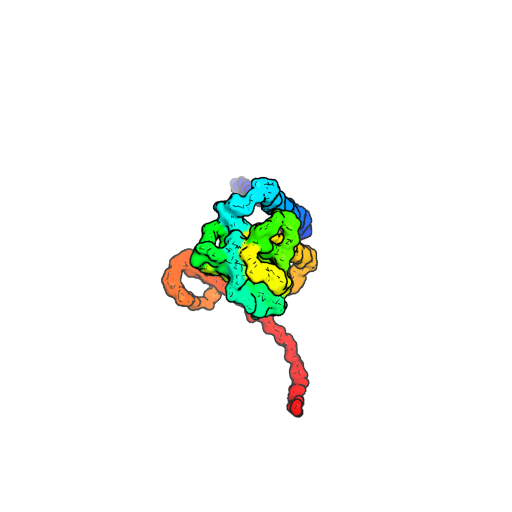 CYS A C 1
ATOM 510 O O . CYS A 1 68 ? -7.944 -8.122 21.542 1.00 93.62 68 CYS A O 1
ATOM 512 N N . ILE A 1 69 ? -7.604 -8.798 19.420 1.00 93.69 69 ILE A N 1
ATOM 513 C CA . ILE A 1 69 ? -8.167 -10.148 19.609 1.00 93.69 69 ILE A CA 1
ATOM 514 C C . ILE A 1 69 ? -7.120 -11.249 19.514 1.00 93.69 69 ILE A C 1
ATOM 516 O O . ILE A 1 69 ? -7.286 -12.288 20.146 1.00 93.69 69 ILE A O 1
ATOM 520 N N . ASP A 1 70 ? -6.067 -11.025 18.736 1.00 92.12 70 ASP A N 1
ATOM 521 C CA . ASP A 1 70 ? -5.014 -12.004 18.527 1.00 92.12 70 ASP A CA 1
ATOM 522 C C . ASP A 1 70 ? -3.701 -11.306 18.174 1.00 92.12 70 ASP A C 1
ATOM 524 O O . ASP A 1 70 ? -3.693 -10.282 17.480 1.00 92.12 70 ASP A O 1
ATOM 528 N N . VAL A 1 71 ? -2.600 -11.875 18.653 1.00 92.44 71 VAL A N 1
ATOM 529 C CA . VAL A 1 71 ? -1.234 -11.407 18.423 1.00 92.44 71 VAL A CA 1
ATOM 530 C C . VAL A 1 71 ? -0.401 -12.613 18.020 1.00 92.44 71 VAL A C 1
ATOM 532 O O . VAL A 1 71 ? -0.209 -13.546 18.795 1.00 92.44 71 VAL A O 1
ATOM 535 N N . GLN A 1 72 ? 0.112 -12.585 16.798 1.00 91.75 72 GLN A N 1
ATOM 536 C CA . GLN A 1 72 ? 0.904 -13.660 16.217 1.00 91.75 72 GLN A CA 1
ATOM 537 C C . GLN A 1 72 ? 2.269 -13.141 15.782 1.00 91.75 72 GLN A C 1
ATOM 539 O O . GLN A 1 72 ? 2.404 -12.022 15.288 1.00 91.75 72 GLN A O 1
ATOM 544 N N . THR A 1 73 ? 3.295 -13.980 15.888 1.00 90.94 73 THR A N 1
ATOM 545 C CA . THR A 1 73 ? 4.595 -13.688 15.281 1.00 90.94 73 THR A CA 1
ATOM 546 C C . THR A 1 73 ? 4.540 -13.992 13.785 1.00 90.94 73 THR A C 1
ATOM 548 O O . THR A 1 73 ? 4.308 -15.124 13.364 1.00 90.94 73 THR A O 1
ATOM 551 N N . GLY A 1 74 ? 4.743 -12.964 12.973 1.00 85.62 74 GLY A N 1
ATOM 552 C CA . GLY A 1 74 ? 4.857 -13.038 11.525 1.00 85.62 74 GLY A CA 1
ATOM 553 C C . GLY A 1 74 ? 6.273 -13.343 11.038 1.00 85.62 74 GLY A C 1
ATOM 554 O O . GLY A 1 74 ? 7.224 -13.526 11.797 1.00 85.62 74 GLY A O 1
ATOM 555 N N . LEU A 1 75 ? 6.421 -13.376 9.713 1.00 85.25 75 LEU A N 1
ATOM 556 C CA . LEU A 1 75 ? 7.716 -13.577 9.068 1.00 85.25 75 LEU A CA 1
ATOM 557 C C . LEU A 1 75 ? 8.671 -12.410 9.382 1.00 85.25 75 LEU A C 1
ATOM 559 O O . LEU A 1 75 ? 8.242 -11.261 9.484 1.00 85.25 75 LEU A O 1
ATOM 563 N N . MET A 1 76 ? 9.973 -12.698 9.455 1.00 85.12 76 MET A N 1
ATOM 564 C CA . MET A 1 76 ? 11.030 -11.704 9.708 1.00 85.12 76 MET A CA 1
ATOM 565 C C . MET A 1 76 ? 10.899 -10.993 11.065 1.00 85.12 76 MET A C 1
ATOM 567 O O . MET A 1 76 ? 11.311 -9.847 11.197 1.00 85.12 76 MET A O 1
ATOM 571 N N . GLY A 1 77 ? 10.314 -11.662 12.065 1.00 84.31 77 GLY A N 1
ATOM 572 C CA . GLY A 1 77 ? 10.190 -11.123 13.422 1.00 84.31 77 GLY A CA 1
ATOM 573 C C . GLY A 1 77 ? 9.139 -10.023 13.575 1.00 84.31 77 GLY A C 1
ATOM 574 O O . GLY A 1 77 ? 9.082 -9.397 14.624 1.00 84.31 77 GLY A O 1
ATOM 575 N N . LYS A 1 78 ? 8.305 -9.789 12.554 1.00 90.00 78 LYS A N 1
ATOM 576 C CA . LYS A 1 78 ? 7.203 -8.825 12.634 1.00 90.00 78 LYS A CA 1
ATOM 577 C C . LYS A 1 78 ? 6.089 -9.344 13.532 1.00 90.00 78 LYS 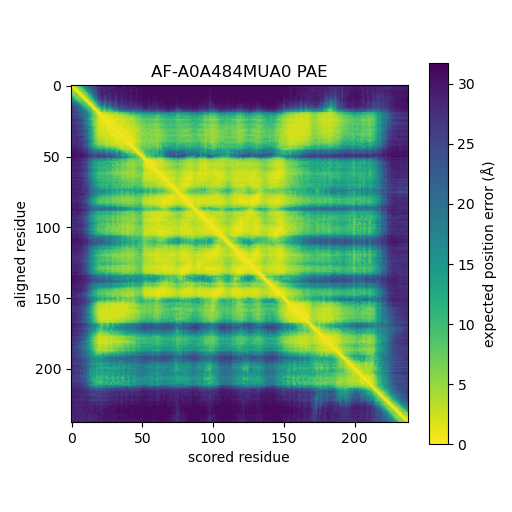A C 1
ATOM 579 O O . LYS A 1 78 ? 5.802 -10.537 13.523 1.00 90.00 78 LYS A O 1
ATOM 584 N N . THR A 1 79 ? 5.374 -8.452 14.200 1.00 92.44 79 THR A N 1
ATOM 585 C CA . THR A 1 79 ? 4.187 -8.805 14.989 1.00 92.44 79 THR A CA 1
ATOM 586 C C . THR A 1 79 ? 2.934 -8.576 14.154 1.00 92.44 79 THR A C 1
ATOM 588 O O . THR A 1 79 ? 2.724 -7.496 13.608 1.00 92.44 79 THR A O 1
ATOM 591 N N . ILE A 1 80 ? 2.094 -9.594 14.014 1.00 94.38 80 ILE A N 1
ATOM 592 C CA . ILE A 1 80 ? 0.815 -9.534 13.307 1.00 94.38 80 ILE A CA 1
ATOM 593 C C . ILE A 1 80 ? -0.286 -9.460 14.357 1.00 94.38 80 ILE A C 1
ATOM 595 O O . ILE A 1 80 ? -0.441 -10.378 15.153 1.00 94.38 80 ILE A O 1
ATOM 599 N N . ILE A 1 81 ? -1.057 -8.377 14.350 1.00 94.62 81 ILE A N 1
ATOM 600 C CA . ILE A 1 81 ? -2.140 -8.164 15.310 1.00 94.62 81 ILE A CA 1
ATOM 601 C C . ILE A 1 81 ? -3.468 -8.112 14.569 1.00 94.62 81 ILE A C 1
ATOM 603 O O . ILE A 1 81 ? -3.611 -7.375 13.588 1.00 94.62 81 ILE A O 1
ATOM 607 N N . GLU A 1 82 ? -4.444 -8.884 15.039 1.00 95.44 82 GLU A N 1
ATOM 608 C CA . GLU A 1 82 ? -5.824 -8.822 14.568 1.00 95.44 82 GLU A CA 1
ATOM 609 C C . GLU A 1 82 ? -6.663 -7.951 15.510 1.00 95.44 82 GLU A C 1
ATOM 611 O O . GLU A 1 82 ? -6.699 -8.149 16.727 1.00 95.44 82 GLU A O 1
ATOM 616 N N . PHE A 1 83 ? -7.352 -6.971 14.927 1.00 95.88 83 PHE A N 1
ATOM 617 C CA . PHE A 1 83 ? -8.230 -6.049 15.630 1.00 95.88 83 PHE A CA 1
ATOM 618 C C . PHE A 1 83 ? -9.683 -6.258 15.216 1.00 95.88 83 PHE A C 1
ATOM 620 O O . PHE A 1 83 ? -9.984 -6.436 14.034 1.00 95.88 83 PHE A O 1
ATOM 627 N N . GLN A 1 84 ? -10.591 -6.149 16.181 1.00 95.50 84 GLN A N 1
ATOM 628 C CA . GLN A 1 84 ? -12.038 -6.123 15.957 1.00 95.50 84 GLN A CA 1
ATOM 629 C C . GLN A 1 84 ? -12.662 -4.863 16.538 1.00 95.50 84 GLN A C 1
ATOM 631 O O . GLN A 1 84 ? -12.101 -4.239 17.437 1.00 95.50 84 GLN A O 1
ATOM 636 N N . SER A 1 85 ? -13.853 -4.509 16.061 1.00 94.50 85 SER A N 1
ATOM 637 C CA . SER A 1 85 ? -14.670 -3.480 16.701 1.00 94.50 85 SER A CA 1
ATOM 638 C C . SER A 1 85 ? -15.088 -3.931 18.108 1.00 94.50 85 SER A C 1
ATOM 640 O O . SER A 1 85 ? -15.406 -5.095 18.352 1.00 94.50 85 SER A O 1
ATOM 642 N N . ASN A 1 86 ? -15.043 -3.010 19.071 1.00 90.31 86 ASN A N 1
ATOM 643 C CA . ASN A 1 86 ? -15.503 -3.257 20.438 1.00 90.31 86 ASN A CA 1
ATOM 644 C C . ASN A 1 86 ? -17.012 -3.001 20.608 1.00 90.31 86 ASN A C 1
ATOM 646 O O . ASN A 1 86 ? -17.582 -3.356 21.633 1.00 90.31 86 ASN A O 1
ATOM 650 N N . LYS A 1 87 ? -17.649 -2.326 19.642 1.00 85.56 87 LYS A N 1
ATOM 651 C CA . LYS A 1 87 ? -19.065 -1.926 19.724 1.00 85.56 87 LYS A CA 1
ATOM 652 C C . LYS A 1 87 ? -19.995 -2.842 18.939 1.00 85.56 87 LYS A C 1
ATOM 654 O O . LYS A 1 87 ? -21.129 -3.043 19.351 1.00 85.56 87 LYS A O 1
ATOM 659 N N . GLU A 1 88 ? -19.522 -3.333 17.803 1.00 84.06 88 GLU A N 1
ATOM 660 C CA . GLU A 1 88 ? -20.304 -4.073 16.814 1.00 84.06 88 GLU A CA 1
ATOM 661 C C . GLU A 1 88 ? -19.477 -5.259 16.313 1.00 84.06 88 GLU A C 1
ATOM 663 O O . GLU A 1 88 ? -18.250 -5.230 16.399 1.00 84.06 88 GLU A O 1
ATOM 668 N N . ASP A 1 89 ? -20.134 -6.282 15.767 1.00 85.88 89 ASP A N 1
ATOM 669 C CA . ASP A 1 89 ? -19.440 -7.445 15.198 1.00 85.88 89 ASP A CA 1
ATOM 670 C C . ASP A 1 89 ? -18.758 -7.124 13.858 1.00 85.88 89 ASP A C 1
ATOM 672 O O . ASP A 1 89 ? -17.813 -7.804 13.457 1.00 85.88 89 ASP A O 1
ATOM 676 N N . LEU A 1 90 ? -19.217 -6.072 13.172 1.00 93.69 90 LEU A N 1
ATOM 677 C CA . LEU A 1 90 ? -18.653 -5.581 11.918 1.00 93.69 90 LEU A CA 1
ATOM 678 C C . LEU A 1 90 ? -17.778 -4.345 12.151 1.00 93.69 90 LEU A C 1
ATOM 680 O O . LEU A 1 90 ? -18.004 -3.540 13.059 1.00 93.69 90 LEU A O 1
ATOM 684 N N . LEU A 1 91 ? -16.773 -4.174 11.296 1.00 93.31 91 LEU A N 1
ATOM 685 C CA . LEU A 1 91 ? -16.006 -2.941 11.234 1.00 93.31 91 LEU A CA 1
ATOM 686 C C . LEU A 1 91 ? -16.884 -1.812 10.674 1.00 93.31 91 LEU A C 1
ATOM 688 O O . LEU A 1 91 ? -17.614 -2.020 9.701 1.00 93.31 91 LEU A O 1
ATOM 692 N N . PRO A 1 92 ? -16.788 -0.589 11.226 1.00 91.69 92 PRO A N 1
ATOM 693 C CA . PRO A 1 92 ? -17.515 0.552 10.684 1.00 91.69 92 PRO A CA 1
ATOM 694 C C . PRO A 1 92 ? -17.069 0.837 9.240 1.00 91.69 92 PRO A C 1
ATOM 696 O O . PRO A 1 92 ? -15.929 0.521 8.891 1.00 91.69 92 PRO A O 1
ATOM 699 N N . PRO A 1 93 ? -17.904 1.477 8.400 1.00 91.81 93 PRO A N 1
ATOM 700 C CA . PRO A 1 93 ? -17.542 1.804 7.022 1.00 91.81 93 PRO A CA 1
ATOM 701 C C . PRO A 1 93 ? -16.218 2.569 6.935 1.00 91.81 93 PRO A C 1
ATOM 703 O O . PRO A 1 93 ? -16.042 3.613 7.568 1.00 91.81 93 PRO A O 1
ATOM 706 N N . HIS A 1 94 ? -15.277 2.054 6.146 1.00 92.75 94 HIS A N 1
ATOM 707 C CA . HIS A 1 94 ? -13.903 2.539 6.134 1.00 92.75 94 HIS A CA 1
ATOM 708 C C . HIS A 1 94 ? -13.259 2.427 4.744 1.00 92.75 94 HIS A C 1
ATOM 710 O O . HIS A 1 94 ? -13.764 1.737 3.863 1.00 92.75 94 HIS A O 1
ATOM 716 N N . LYS A 1 95 ? -12.150 3.145 4.528 1.00 92.38 95 LYS A N 1
ATOM 717 C CA . LYS A 1 95 ? -11.398 3.189 3.257 1.00 92.38 95 LYS A CA 1
ATOM 718 C C . LYS A 1 95 ? -9.994 2.586 3.389 1.00 92.38 95 LYS A C 1
ATOM 720 O O . LYS A 1 95 ? -9.061 3.030 2.718 1.00 92.38 95 LYS A O 1
ATOM 725 N N . PHE A 1 96 ? -9.845 1.628 4.299 1.00 93.38 96 PHE A N 1
ATOM 726 C CA . PHE A 1 96 ? -8.618 0.852 4.441 1.00 93.38 96 PHE A CA 1
ATOM 727 C C . PHE A 1 96 ? -8.615 -0.254 3.392 1.00 93.38 96 PHE A C 1
ATOM 729 O O . PHE A 1 96 ? -9.636 -0.889 3.140 1.00 93.38 96 PHE A O 1
ATOM 736 N N . GLY A 1 97 ? -7.459 -0.468 2.790 1.00 93.81 97 GLY A N 1
ATOM 737 C CA . GLY A 1 97 ? -7.163 -1.589 1.920 1.00 93.81 97 GLY A CA 1
ATOM 738 C C . GLY A 1 97 ? -5.935 -2.338 2.416 1.00 93.81 97 GLY A C 1
ATOM 739 O O . GLY A 1 97 ? -5.178 -1.866 3.267 1.00 93.81 97 GLY A O 1
ATOM 740 N N . THR A 1 98 ? -5.719 -3.524 1.859 1.00 93.88 98 THR A N 1
ATOM 741 C CA . THR A 1 98 ? -4.457 -4.246 2.030 1.00 93.88 98 THR A CA 1
ATOM 742 C C . THR A 1 98 ? -3.291 -3.377 1.561 1.00 93.88 98 THR A C 1
ATOM 744 O O . THR A 1 98 ? -3.391 -2.728 0.521 1.00 93.88 98 THR A O 1
ATOM 747 N N . HIS A 1 99 ? -2.181 -3.409 2.299 1.00 90.88 99 HIS A N 1
ATOM 748 C CA . HIS A 1 99 ? -0.961 -2.618 2.085 1.00 90.88 99 HIS A CA 1
ATOM 749 C C . HIS A 1 99 ? -1.025 -1.133 2.467 1.00 90.88 99 HIS A C 1
ATOM 751 O O . HIS A 1 99 ? -0.023 -0.434 2.305 1.00 90.88 99 HIS A O 1
ATOM 757 N N . ASP A 1 100 ? -2.138 -0.654 3.026 1.00 90.94 100 ASP A N 1
ATOM 758 C CA . ASP A 1 100 ? -2.174 0.683 3.615 1.00 90.94 100 ASP A CA 1
ATOM 759 C C . ASP A 1 100 ? -1.250 0.773 4.833 1.00 90.94 100 ASP A C 1
ATOM 761 O O . ASP A 1 100 ? -1.195 -0.141 5.660 1.00 90.94 100 ASP A O 1
ATOM 765 N N . VAL A 1 101 ? -0.547 1.900 4.953 1.00 90.56 101 VAL A N 1
ATOM 766 C CA . VAL A 1 101 ? 0.272 2.211 6.125 1.00 90.56 101 VAL A CA 1
ATOM 767 C C . VAL A 1 101 ? -0.619 2.855 7.178 1.00 90.56 101 VAL A C 1
ATOM 769 O O . VAL A 1 101 ? -1.382 3.782 6.894 1.00 90.56 101 VAL A O 1
ATOM 772 N N . VAL A 1 102 ? -0.547 2.342 8.400 1.00 91.94 102 VAL A N 1
ATOM 773 C CA . VAL A 1 102 ? -1.417 2.745 9.502 1.00 91.94 102 VAL A CA 1
ATOM 774 C C . VAL A 1 102 ? -0.618 2.965 10.769 1.00 91.94 102 VAL A C 1
ATOM 776 O O . VAL A 1 102 ? 0.440 2.373 10.978 1.00 91.94 102 VAL A O 1
ATOM 779 N N . VAL A 1 103 ? -1.153 3.813 11.632 1.00 91.12 103 VAL A N 1
ATOM 780 C CA . VAL A 1 103 ? -0.592 4.107 12.942 1.00 91.12 103 VAL A CA 1
ATOM 781 C C . VAL A 1 103 ? -1.584 3.665 14.005 1.00 91.12 103 VAL A C 1
ATOM 783 O O . VAL A 1 103 ? -2.773 3.988 13.936 1.00 91.12 103 VAL A O 1
ATOM 786 N N . LEU A 1 104 ? -1.087 2.915 14.985 1.00 92.19 104 LEU A N 1
ATOM 787 C CA . LEU A 1 104 ? -1.855 2.463 16.134 1.00 92.19 104 LEU A CA 1
ATOM 788 C C . LEU A 1 104 ? -1.730 3.475 17.272 1.00 92.19 104 LEU A C 1
ATOM 790 O O . LEU A 1 104 ? -0.624 3.855 17.664 1.00 92.19 104 LEU A O 1
ATOM 794 N N . LYS A 1 105 ? -2.868 3.891 17.825 1.00 91.38 105 LYS A N 1
ATOM 795 C CA . LYS A 1 105 ? -2.942 4.788 18.984 1.00 91.38 105 LYS A CA 1
ATOM 796 C C . LYS A 1 105 ? -3.969 4.277 19.994 1.00 91.38 105 LYS A C 1
ATOM 798 O O . LYS A 1 105 ? -4.923 3.600 19.601 1.00 91.38 105 LYS A O 1
ATOM 803 N N . PRO A 1 106 ? -3.856 4.643 21.280 1.00 90.94 106 PRO A N 1
ATOM 804 C CA . PRO A 1 106 ? -4.957 4.463 22.216 1.00 90.94 106 PRO A CA 1
ATOM 805 C C . PRO A 1 106 ? -6.163 5.303 21.771 1.00 90.94 106 PRO A C 1
ATOM 807 O O . PRO A 1 106 ? -6.023 6.437 21.311 1.00 90.94 106 PRO A O 1
ATOM 810 N N . ASN A 1 107 ? -7.375 4.771 21.921 1.00 88.19 107 ASN A N 1
ATOM 811 C CA . ASN A 1 107 ? -8.594 5.375 21.374 1.00 88.19 107 ASN A CA 1
ATOM 812 C C . ASN A 1 107 ? -8.856 6.797 21.899 1.00 88.19 107 ASN A C 1
ATOM 814 O O . ASN A 1 107 ? -9.280 7.664 21.138 1.00 88.19 107 ASN A O 1
ATOM 818 N N . LYS A 1 108 ? -8.572 7.036 23.187 1.00 83.50 108 LYS A N 1
ATOM 819 C CA . LYS A 1 108 ? -8.773 8.325 23.872 1.00 83.50 108 LYS A CA 1
ATOM 820 C C . LYS A 1 108 ? -7.546 9.242 23.862 1.00 83.50 108 LYS A C 1
ATOM 822 O O . LYS A 1 108 ? -7.584 10.278 24.511 1.00 83.50 108 LYS A O 1
ATOM 827 N N . ALA A 1 109 ? -6.461 8.862 23.194 1.00 79.75 109 ALA A N 1
ATOM 828 C CA . ALA A 1 109 ? -5.260 9.683 23.195 1.00 79.75 109 ALA A CA 1
ATOM 829 C C . ALA A 1 109 ? -5.464 10.956 22.355 1.00 79.75 109 ALA A C 1
ATOM 831 O O . ALA A 1 109 ? -6.162 10.926 21.335 1.00 79.75 109 ALA A O 1
ATOM 832 N N . ASP A 1 110 ? -4.874 12.074 22.767 1.00 75.88 110 ASP A N 1
ATOM 833 C CA . ASP A 1 110 ? -4.963 13.324 22.008 1.00 75.88 110 ASP A CA 1
ATOM 834 C C . ASP A 1 110 ? -4.347 13.170 20.609 1.00 75.88 110 ASP A C 1
ATOM 836 O O . ASP A 1 110 ? -3.563 12.260 20.346 1.00 75.88 110 ASP A O 1
ATOM 840 N N . LEU A 1 111 ? -4.688 14.050 19.666 1.00 68.25 111 LEU A N 1
ATOM 841 C CA . LEU A 1 111 ? -4.183 13.945 18.286 1.00 68.25 111 LEU A CA 1
ATOM 842 C C . LEU A 1 111 ? -2.642 13.948 18.211 1.00 68.25 111 LEU A C 1
ATOM 844 O O . LEU A 1 111 ? -2.078 13.263 17.356 1.00 68.25 111 LEU A O 1
ATOM 848 N N . GLY A 1 112 ? -1.984 14.656 19.138 1.00 68.44 112 GLY A N 1
ATOM 849 C CA . GLY A 1 112 ? -0.526 14.758 19.258 1.00 68.44 112 GLY A CA 1
ATOM 850 C C . GLY A 1 112 ? 0.140 13.717 20.164 1.00 68.44 112 GLY A C 1
ATOM 851 O O . GLY A 1 112 ? 1.346 13.799 20.381 1.00 68.44 112 GLY A O 1
ATOM 852 N N . SER A 1 113 ? -0.605 12.754 20.716 1.00 77.00 113 SER A N 1
ATOM 853 C CA . SER A 1 113 ? -0.006 11.692 21.530 1.00 77.00 113 SER A CA 1
ATOM 854 C C . SER A 1 113 ? 0.907 10.797 20.682 1.00 77.00 113 SER A C 1
ATOM 856 O O . SER A 1 113 ? 0.550 10.510 19.529 1.00 77.00 113 SER A O 1
ATOM 858 N N . PRO A 1 114 ? 2.013 10.279 21.245 1.00 79.94 114 PRO A N 1
ATOM 859 C CA . PRO A 1 114 ? 2.858 9.328 20.540 1.00 79.94 114 PRO A CA 1
ATOM 860 C C . PRO A 1 114 ? 2.052 8.090 20.135 1.00 79.94 114 PRO A C 1
ATOM 862 O O . PRO A 1 114 ? 1.165 7.627 20.857 1.00 79.94 114 PRO A O 1
ATOM 865 N N . SER A 1 115 ? 2.343 7.568 18.949 1.00 86.94 115 SER A N 1
ATOM 866 C CA . SER A 1 115 ? 1.778 6.306 18.490 1.00 86.94 115 SER A CA 1
ATOM 867 C C . SER A 1 115 ? 2.380 5.121 19.228 1.00 86.94 115 SER A C 1
ATOM 869 O O . SER A 1 115 ? 3.566 5.138 19.540 1.00 86.94 115 SER A O 1
ATOM 871 N N . LEU A 1 116 ? 1.585 4.068 19.415 1.00 88.38 116 LEU A N 1
ATOM 872 C CA . LEU A 1 116 ? 2.073 2.785 19.923 1.00 88.38 116 LEU A CA 1
ATOM 873 C C . LEU A 1 116 ? 2.961 2.090 18.890 1.00 88.38 116 LEU A C 1
ATOM 875 O O . LEU A 1 116 ? 3.944 1.461 19.242 1.00 88.38 116 LEU A O 1
ATOM 879 N N . GLY A 1 117 ? 2.634 2.228 17.607 1.00 89.44 117 GLY A N 1
ATOM 880 C CA . GLY A 1 117 ? 3.437 1.661 16.534 1.00 89.44 117 GLY A CA 1
ATOM 881 C C . GLY A 1 117 ? 2.893 2.017 15.161 1.00 89.44 117 GLY A C 1
ATOM 882 O O . GLY A 1 117 ? 1.735 2.424 15.015 1.00 89.44 117 GLY A O 1
ATOM 883 N N . GLN A 1 118 ? 3.738 1.850 14.150 1.00 90.25 118 GLN A N 1
ATOM 884 C CA . GLN A 1 118 ? 3.369 1.974 12.746 1.00 90.25 118 GLN A CA 1
ATOM 885 C C . GLN A 1 118 ? 3.394 0.590 12.102 1.00 90.25 118 GLN A C 1
ATOM 887 O O . GLN A 1 118 ? 4.296 -0.209 12.350 1.00 90.25 118 GLN A O 1
ATOM 892 N N . GLY A 1 119 ? 2.391 0.305 11.282 1.00 91.69 119 GLY A N 1
ATOM 893 C CA . GLY A 1 119 ? 2.235 -0.992 10.648 1.00 91.69 119 GLY A CA 1
ATOM 894 C C . GLY A 1 119 ? 1.624 -0.900 9.261 1.00 91.69 119 GLY A C 1
ATOM 895 O O . GLY A 1 119 ? 1.268 0.172 8.771 1.00 91.69 119 GLY A O 1
ATOM 896 N N . VAL A 1 120 ? 1.511 -2.057 8.622 1.00 92.94 120 VAL A N 1
ATOM 897 C CA . VAL A 1 120 ? 0.934 -2.212 7.287 1.00 92.94 120 VAL A CA 1
ATOM 898 C C . VAL A 1 120 ? -0.236 -3.181 7.363 1.00 92.94 120 VAL A C 1
ATOM 900 O O . VAL A 1 120 ? -0.111 -4.268 7.930 1.00 92.94 120 VAL A O 1
ATOM 903 N N . VAL A 1 121 ? -1.375 -2.807 6.782 1.00 95.00 121 VAL A N 1
ATOM 904 C CA . VAL A 1 121 ? -2.554 -3.681 6.717 1.00 95.00 121 VAL A CA 1
ATOM 905 C C . VAL A 1 121 ? -2.208 -4.927 5.906 1.00 95.00 121 VAL A C 1
ATOM 907 O O . VAL A 1 121 ? -1.890 -4.849 4.719 1.00 95.00 121 VAL A O 1
ATOM 910 N N . TYR A 1 122 ? -2.277 -6.084 6.554 1.00 93.62 122 TYR A N 1
ATOM 911 C CA . TYR A 1 122 ? -1.977 -7.380 5.956 1.00 93.62 122 TYR A CA 1
ATOM 912 C C . TYR A 1 122 ? -3.233 -8.037 5.385 1.00 93.62 122 TYR A C 1
ATOM 914 O O . TYR A 1 122 ? -3.224 -8.540 4.263 1.00 93.62 122 TYR A O 1
ATOM 922 N N . ARG A 1 123 ? -4.330 -8.008 6.147 1.00 95.31 123 ARG A N 1
ATOM 923 C CA . ARG A 1 123 ? -5.598 -8.637 5.776 1.00 95.31 123 ARG A CA 1
ATOM 924 C C . ARG A 1 123 ? -6.766 -7.806 6.279 1.00 95.31 123 ARG A C 1
ATOM 926 O O . ARG A 1 123 ? -6.710 -7.248 7.371 1.00 95.31 123 ARG A O 1
ATOM 933 N N . LEU A 1 124 ? -7.831 -7.778 5.489 1.00 95.81 124 LEU A N 1
ATOM 934 C CA . LEU A 1 124 ? -9.082 -7.126 5.836 1.00 95.81 124 LEU A CA 1
ATOM 935 C C . LEU A 1 124 ? -10.234 -8.126 5.705 1.00 95.81 124 LEU A C 1
ATOM 937 O O . LEU A 1 124 ? -10.309 -8.861 4.719 1.00 95.81 124 LEU A O 1
ATOM 941 N N . LYS A 1 125 ? -11.090 -8.178 6.721 1.00 95.19 125 LYS A N 1
ATOM 942 C CA . LYS A 1 125 ? -12.368 -8.896 6.747 1.00 95.19 125 LYS A CA 1
ATOM 943 C C . LYS A 1 125 ? -13.456 -7.897 7.143 1.00 95.19 125 LYS A C 1
ATOM 945 O O . LYS A 1 125 ? -13.155 -6.849 7.709 1.00 95.19 125 LYS A O 1
ATOM 950 N N . ASP A 1 126 ? -14.717 -8.259 6.943 1.00 93.56 126 ASP A N 1
ATOM 951 C CA . ASP A 1 126 ? -15.830 -7.399 7.365 1.00 93.56 126 ASP A CA 1
ATOM 952 C C . ASP A 1 126 ? -15.883 -7.224 8.892 1.00 93.56 126 ASP A C 1
ATOM 954 O O . ASP A 1 126 ? -16.306 -6.183 9.384 1.00 93.56 126 ASP A O 1
ATOM 958 N N . THR A 1 127 ? -15.414 -8.221 9.649 1.00 95.44 127 THR A N 1
ATOM 959 C CA . THR A 1 127 ? -15.426 -8.231 11.121 1.00 95.44 127 THR A CA 1
ATOM 960 C C . THR A 1 127 ? -14.103 -7.796 11.752 1.00 95.44 127 THR A C 1
ATOM 962 O O . THR A 1 127 ? -14.084 -7.395 12.915 1.00 95.44 127 THR A O 1
ATOM 965 N N . SER A 1 128 ? -12.984 -7.876 11.024 1.00 96.00 128 SER A N 1
ATOM 966 C CA . SER A 1 128 ? -11.651 -7.657 11.592 1.00 96.00 128 SER A CA 1
ATOM 967 C C . SER A 1 128 ? -10.630 -7.106 10.602 1.00 96.00 128 SER A C 1
ATOM 969 O O . SER A 1 128 ? -10.705 -7.313 9.390 1.00 96.00 128 SER A O 1
ATOM 971 N N . ILE A 1 129 ? -9.640 -6.400 11.141 1.00 96.88 129 ILE A N 1
ATOM 972 C CA . ILE A 1 129 ? -8.508 -5.850 10.399 1.00 96.88 129 ILE A CA 1
ATOM 973 C C . ILE A 1 129 ? -7.214 -6.374 11.011 1.00 96.88 129 ILE A C 1
ATOM 975 O O . ILE A 1 129 ? -6.996 -6.274 12.215 1.00 96.88 129 ILE A O 1
ATOM 979 N N . THR A 1 130 ? -6.351 -6.942 10.178 1.00 96.38 130 THR A N 1
ATOM 980 C CA . THR A 1 130 ? -5.067 -7.504 10.595 1.00 96.38 130 THR A CA 1
ATOM 981 C C . THR A 1 130 ? -3.937 -6.613 10.104 1.00 96.38 130 THR A C 1
ATOM 983 O O . THR A 1 130 ? -3.827 -6.347 8.903 1.00 96.38 130 THR A O 1
ATOM 986 N N . VAL A 1 131 ? -3.071 -6.180 11.015 1.00 95.81 131 VAL A N 1
ATOM 987 C CA . VAL A 1 131 ? -1.964 -5.259 10.732 1.00 95.81 131 VAL A CA 1
ATOM 988 C C . VAL A 1 131 ? -0.648 -5.896 11.161 1.00 95.81 131 VAL A C 1
ATOM 990 O O . VAL A 1 131 ? -0.558 -6.494 12.229 1.00 95.81 131 VAL A O 1
ATOM 993 N N . SER A 1 132 ? 0.372 -5.772 10.316 1.00 94.75 132 SER A N 1
ATOM 994 C CA . SER A 1 132 ? 1.738 -6.198 10.613 1.00 94.75 132 SER A CA 1
ATOM 995 C C . SER A 1 132 ? 2.572 -5.004 11.070 1.00 94.75 132 SER A C 1
ATOM 997 O O . SER A 1 132 ? 2.645 -4.000 10.362 1.00 94.75 132 SER A O 1
ATOM 999 N N . PHE A 1 133 ? 3.206 -5.129 12.230 1.00 92.25 133 PHE A N 1
ATOM 1000 C CA . PHE A 1 133 ? 4.063 -4.131 12.863 1.00 92.25 133 PHE A CA 1
ATOM 1001 C C . PHE A 1 133 ? 5.511 -4.623 12.908 1.00 92.25 133 PHE A C 1
ATOM 1003 O O . PHE A 1 133 ? 5.753 -5.823 13.046 1.00 92.25 133 PHE A O 1
ATOM 1010 N N . ASP A 1 134 ? 6.460 -3.696 12.781 1.00 85.00 134 ASP A N 1
ATOM 1011 C CA . ASP A 1 134 ? 7.892 -3.999 12.901 1.00 85.00 134 ASP A CA 1
ATOM 1012 C C . ASP A 1 134 ? 8.339 -4.057 14.367 1.00 85.00 134 ASP A C 1
ATOM 1014 O O . ASP A 1 134 ? 9.083 -4.955 14.742 1.00 85.00 134 ASP A O 1
ATOM 1018 N N . ASP A 1 135 ? 7.843 -3.132 15.191 1.00 79.06 135 ASP A N 1
ATOM 1019 C CA . ASP A 1 135 ? 8.049 -3.099 16.638 1.00 79.06 135 ASP A CA 1
ATOM 1020 C C . ASP A 1 135 ? 6.797 -2.488 17.281 1.00 79.06 135 ASP A C 1
ATOM 1022 O O . ASP A 1 135 ? 6.285 -1.465 16.806 1.00 79.06 135 ASP A O 1
ATOM 1026 N N . ILE A 1 136 ? 6.241 -3.152 18.293 1.00 78.38 136 ILE A N 1
ATOM 1027 C CA . ILE A 1 136 ? 5.051 -2.675 18.999 1.00 78.38 136 ILE A CA 1
ATOM 1028 C C . ILE A 1 136 ? 5.142 -3.064 20.478 1.00 78.38 136 ILE A C 1
ATOM 1030 O O . ILE A 1 136 ? 5.379 -4.234 20.784 1.00 78.38 136 ILE A O 1
ATOM 1034 N N . PRO A 1 137 ? 4.952 -2.114 21.409 1.00 72.69 137 PRO A N 1
ATOM 1035 C CA . PRO A 1 137 ? 4.946 -2.428 22.824 1.00 72.69 137 PRO A CA 1
ATOM 1036 C C . PRO A 1 137 ? 3.725 -3.296 23.148 1.00 72.69 137 PRO A C 1
ATOM 1038 O O . PRO A 1 137 ? 2.605 -2.994 22.731 1.00 72.69 137 PRO A O 1
ATOM 1041 N N . GLU A 1 138 ? 3.934 -4.366 23.921 1.00 70.38 138 GLU A N 1
ATOM 1042 C CA . GLU A 1 138 ? 2.830 -5.166 24.476 1.00 70.38 138 GLU A CA 1
ATOM 1043 C C . GLU A 1 138 ? 1.958 -4.322 25.427 1.00 70.38 138 GLU A C 1
ATOM 1045 O O . GLU A 1 138 ? 0.755 -4.552 25.588 1.00 70.38 138 GLU A O 1
ATOM 1050 N N . GLU A 1 139 ? 2.548 -3.283 26.022 1.00 70.62 139 GLU A N 1
ATOM 1051 C CA . GLU A 1 139 ? 1.862 -2.326 26.878 1.00 70.62 139 GLU A CA 1
ATOM 1052 C C . GLU A 1 139 ? 0.904 -1.426 26.074 1.00 70.62 139 GLU A C 1
ATOM 1054 O O . GLU A 1 139 ? 1.271 -0.779 25.097 1.00 70.62 139 GLU A O 1
ATOM 1059 N N . GLY A 1 140 ? -0.358 -1.360 26.512 1.00 77.62 140 GLY A N 1
ATOM 1060 C CA . GLY A 1 140 ? -1.394 -0.507 25.912 1.00 77.62 140 GLY A CA 1
ATOM 1061 C C . GLY A 1 140 ? -2.371 -1.225 24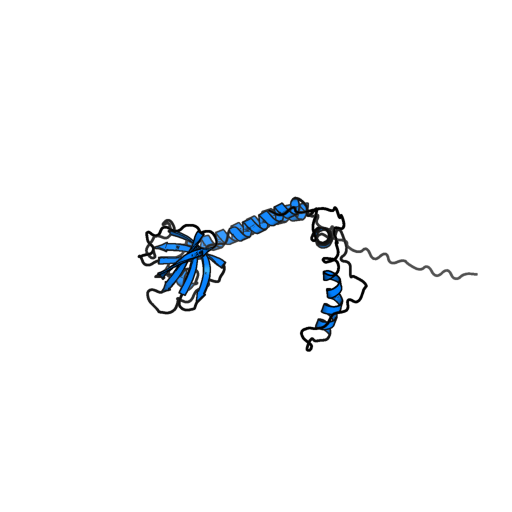.976 1.00 77.62 140 GLY A C 1
ATOM 1062 O O . GLY A 1 140 ? -3.467 -0.702 24.751 1.00 77.62 140 GLY A O 1
ATOM 1063 N N . LEU A 1 141 ? -2.058 -2.450 24.527 1.00 84.38 141 LEU A N 1
ATOM 1064 C CA . LEU A 1 141 ? -2.940 -3.259 23.665 1.00 84.38 141 LEU A CA 1
ATOM 1065 C C . LEU A 1 141 ? -4.236 -3.723 24.356 1.00 84.38 141 LEU A C 1
ATOM 1067 O O . LEU A 1 141 ? -5.224 -4.014 23.684 1.00 84.38 141 LEU A O 1
ATOM 1071 N N . ASN A 1 142 ? -4.248 -3.742 25.693 1.00 84.12 142 ASN A N 1
ATOM 1072 C CA . ASN A 1 142 ? -5.402 -4.123 26.520 1.00 84.12 142 ASN A CA 1
ATOM 1073 C C . ASN A 1 142 ? -6.467 -3.019 26.649 1.00 84.12 142 ASN A C 1
ATOM 1075 O O . ASN A 1 142 ? -7.533 -3.239 27.224 1.00 84.12 142 ASN A O 1
ATOM 1079 N N . SER A 1 143 ? -6.178 -1.811 26.165 1.00 88.69 143 SER A N 1
ATOM 1080 C CA . SER A 1 143 ? -7.120 -0.690 26.172 1.00 88.69 143 SER A CA 1
ATOM 1081 C C . SER A 1 143 ? -7.829 -0.571 24.821 1.00 88.69 143 SER A C 1
ATOM 1083 O O . SER A 1 143 ? -7.336 -1.109 23.836 1.00 88.69 143 SER A O 1
ATOM 1085 N N . PRO A 1 144 ? -8.974 0.129 24.714 1.00 91.69 144 PRO A N 1
ATOM 1086 C CA . PRO A 1 144 ? -9.552 0.432 23.411 1.00 91.69 144 PRO A CA 1
ATOM 1087 C C . PRO A 1 144 ? -8.553 1.206 22.544 1.00 91.69 144 PRO A C 1
ATOM 1089 O O . PRO A 1 144 ? -8.020 2.236 22.963 1.00 91.69 144 PRO A O 1
ATOM 1092 N N . LEU A 1 145 ? -8.347 0.737 21.319 1.00 93.31 145 LEU A N 1
ATOM 1093 C CA . LEU A 1 145 ? -7.380 1.253 20.355 1.00 93.31 145 LEU A CA 1
ATOM 1094 C C . LEU A 1 145 ? -8.081 1.975 19.206 1.00 93.31 145 LEU A C 1
ATOM 1096 O O . LEU A 1 145 ? -9.294 1.865 19.007 1.00 93.31 145 LEU A O 1
ATOM 1100 N N . ARG A 1 146 ? -7.301 2.710 18.422 1.00 92.69 146 ARG A N 1
ATOM 1101 C CA . ARG A 1 146 ? -7.716 3.230 17.125 1.00 92.69 146 ARG A CA 1
ATOM 1102 C C . ARG A 1 146 ? -6.604 3.076 16.098 1.00 92.69 146 ARG A C 1
ATOM 1104 O O . ARG A 1 146 ? -5.424 3.193 16.430 1.00 92.69 146 ARG A O 1
ATOM 1111 N N . LEU A 1 147 ? -7.010 2.852 14.855 1.00 93.50 147 LEU A N 1
ATOM 1112 C CA . LEU A 1 147 ? -6.126 2.839 13.695 1.00 93.50 147 LEU A CA 1
ATOM 1113 C C . LEU A 1 147 ? -6.366 4.096 12.868 1.00 93.50 147 LEU A C 1
ATOM 1115 O O . LEU A 1 147 ? -7.506 4.404 12.520 1.00 93.50 147 LEU A O 1
ATOM 1119 N N . GLU A 1 148 ? -5.292 4.801 12.537 1.00 91.12 148 GLU A N 1
ATOM 1120 C CA . GLU A 1 148 ? -5.298 5.970 11.657 1.00 91.12 148 GLU A CA 1
ATOM 1121 C C . GLU A 1 148 ? -4.496 5.645 10.395 1.00 91.12 148 GLU A C 1
ATOM 1123 O O . GLU A 1 148 ? -3.363 5.171 10.484 1.00 91.12 148 GLU A O 1
ATOM 1128 N N . LYS A 1 149 ? -5.074 5.882 9.215 1.00 89.75 149 LYS A N 1
ATOM 1129 C CA . LYS A 1 149 ? -4.357 5.736 7.942 1.00 89.75 149 LYS A CA 1
ATOM 1130 C C . LYS A 1 149 ? -3.374 6.891 7.770 1.00 89.75 149 LYS A C 1
ATOM 1132 O O . LYS A 1 149 ? -3.752 8.046 7.961 1.00 89.75 149 LYS A O 1
ATOM 1137 N N . VAL A 1 150 ? -2.144 6.578 7.373 1.00 85.88 150 VAL A N 1
ATOM 1138 C CA . VAL A 1 150 ? -1.091 7.563 7.088 1.00 85.88 150 VAL A CA 1
ATOM 1139 C C . VAL A 1 150 ? -0.557 7.405 5.669 1.00 85.88 150 VAL A C 1
ATOM 1141 O O . VAL A 1 150 ? -0.700 6.348 5.050 1.00 85.88 150 VAL A O 1
ATOM 1144 N N . SER A 1 151 ? 0.050 8.471 5.151 1.00 79.75 151 SER A N 1
ATOM 1145 C CA . SER A 1 151 ? 0.687 8.471 3.834 1.00 79.75 151 SER A CA 1
ATOM 1146 C C . SER A 1 151 ? 1.839 7.474 3.770 1.00 79.75 151 SER A C 1
ATOM 1148 O O . SER A 1 151 ? 2.603 7.297 4.723 1.00 79.75 151 SER A O 1
ATOM 1150 N N . ASN A 1 152 ? 1.973 6.812 2.623 1.00 79.06 152 ASN A N 1
ATOM 1151 C CA . ASN A 1 152 ? 2.992 5.793 2.430 1.00 79.06 152 ASN A CA 1
ATOM 1152 C C . ASN A 1 152 ? 4.298 6.410 1.910 1.00 79.06 152 ASN A C 1
ATOM 1154 O O . ASN A 1 152 ? 4.526 6.515 0.705 1.00 79.06 152 ASN A O 1
ATOM 1158 N N . GLU A 1 153 ? 5.208 6.747 2.821 1.00 78.69 153 GLU A N 1
ATOM 1159 C CA . GLU A 1 153 ? 6.533 7.256 2.446 1.00 78.69 153 GLU A CA 1
ATOM 1160 C C . GLU A 1 153 ? 7.432 6.210 1.763 1.00 78.69 153 GLU A C 1
ATOM 1162 O O . GLU A 1 153 ? 8.369 6.563 1.038 1.00 78.69 153 GLU A O 1
ATOM 1167 N N . ILE A 1 154 ? 7.148 4.914 1.952 1.00 80.19 154 ILE A N 1
ATOM 1168 C CA . ILE A 1 154 ? 7.940 3.819 1.374 1.00 80.19 154 ILE A CA 1
ATOM 1169 C C . ILE A 1 154 ? 7.827 3.834 -0.152 1.00 80.19 154 ILE A C 1
ATOM 1171 O O . ILE A 1 154 ? 8.814 3.550 -0.834 1.00 80.19 154 ILE A O 1
ATOM 1175 N N . THR A 1 155 ? 6.661 4.189 -0.696 1.00 83.81 155 THR A N 1
ATOM 1176 C CA . THR A 1 155 ? 6.441 4.278 -2.146 1.00 83.81 155 THR A CA 1
ATOM 1177 C C . THR A 1 155 ? 7.397 5.284 -2.782 1.00 83.81 155 THR A C 1
ATOM 1179 O O . THR A 1 155 ? 8.133 4.932 -3.704 1.00 83.81 155 THR A O 1
ATOM 1182 N N . TYR A 1 156 ? 7.472 6.500 -2.237 1.00 88.69 156 TYR A N 1
ATOM 1183 C CA . TYR A 1 156 ? 8.360 7.557 -2.731 1.00 88.69 156 TYR A CA 1
ATOM 1184 C C . TYR A 1 156 ? 9.833 7.181 -2.615 1.00 88.69 156 TYR A C 1
ATOM 1186 O O . TYR A 1 156 ? 10.595 7.367 -3.565 1.00 88.69 156 TYR A O 1
ATOM 1194 N N . ARG A 1 157 ? 10.228 6.570 -1.489 1.00 87.75 157 ARG A N 1
ATOM 1195 C CA . ARG A 1 157 ? 11.593 6.061 -1.310 1.00 87.75 157 ARG A CA 1
ATOM 1196 C C . ARG A 1 157 ? 11.951 5.031 -2.381 1.00 87.75 157 ARG A C 1
ATOM 1198 O O . ARG A 1 157 ? 12.972 5.177 -3.037 1.00 87.75 157 ARG A O 1
ATOM 1205 N N . ARG A 1 158 ? 11.086 4.039 -2.622 1.00 89.25 158 ARG A N 1
ATOM 1206 C CA . ARG A 1 158 ? 11.315 2.999 -3.643 1.00 89.25 158 ARG A CA 1
ATOM 1207 C C . ARG A 1 158 ? 11.399 3.575 -5.055 1.00 89.25 158 ARG A C 1
ATOM 1209 O O . ARG A 1 158 ? 12.232 3.123 -5.839 1.00 89.25 158 ARG A O 1
ATOM 1216 N N . MET A 1 159 ? 10.568 4.566 -5.383 1.00 92.50 159 MET A N 1
ATOM 1217 C CA . MET A 1 159 ? 10.642 5.249 -6.679 1.00 92.50 159 MET A CA 1
ATOM 1218 C C . MET A 1 159 ? 11.985 5.968 -6.847 1.00 92.50 159 MET A C 1
ATOM 1220 O O . MET A 1 159 ? 12.639 5.802 -7.876 1.00 92.50 159 MET A O 1
ATOM 1224 N N . LYS A 1 160 ? 12.448 6.684 -5.817 1.00 92.69 160 LYS A N 1
ATOM 1225 C CA . LYS A 1 160 ? 13.770 7.329 -5.822 1.00 92.69 160 LYS A CA 1
ATOM 1226 C C . LYS A 1 160 ? 14.916 6.329 -5.914 1.00 92.69 160 LYS A C 1
ATOM 1228 O O . LYS A 1 160 ? 15.806 6.508 -6.740 1.00 92.69 160 LYS A O 1
ATOM 1233 N N . ASP A 1 161 ? 14.871 5.249 -5.140 1.00 91.62 161 ASP A N 1
ATOM 1234 C CA . ASP A 1 161 ? 15.872 4.179 -5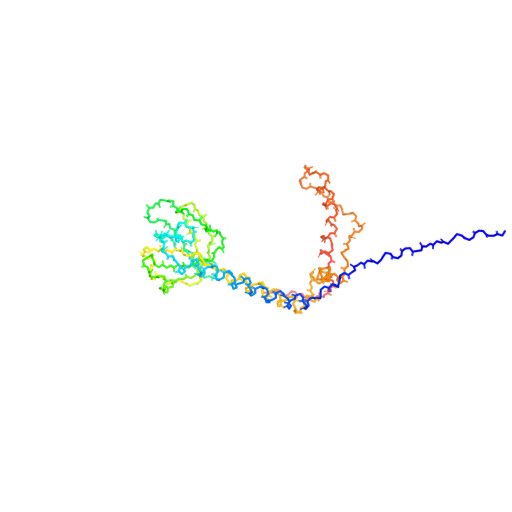.201 1.00 91.62 161 ASP A CA 1
ATOM 1235 C C . ASP A 1 161 ? 15.940 3.569 -6.608 1.00 91.62 161 ASP A C 1
ATOM 1237 O O . ASP A 1 161 ? 17.027 3.314 -7.125 1.00 91.62 161 ASP A O 1
ATOM 1241 N N . THR A 1 162 ? 14.787 3.400 -7.262 1.00 91.25 162 THR A N 1
ATOM 1242 C CA . THR A 1 162 ? 14.703 2.916 -8.648 1.00 91.25 162 THR A CA 1
ATOM 1243 C C . THR A 1 162 ? 15.339 3.905 -9.624 1.00 91.25 162 THR A C 1
ATOM 1245 O O . THR A 1 162 ? 16.095 3.486 -10.498 1.00 91.25 162 THR A O 1
ATOM 1248 N N . LEU A 1 163 ? 15.109 5.215 -9.463 1.00 91.25 163 LEU A N 1
ATOM 1249 C CA . LEU A 1 163 ? 15.781 6.239 -10.275 1.00 91.25 163 LEU A CA 1
ATOM 1250 C C . LEU A 1 163 ? 17.301 6.237 -10.069 1.00 91.25 163 LEU A C 1
ATOM 1252 O O . LEU A 1 163 ? 18.046 6.378 -11.035 1.00 91.25 163 LEU A O 1
ATOM 1256 N N . ILE A 1 164 ? 17.769 6.030 -8.836 1.00 89.62 164 ILE A N 1
ATOM 1257 C CA . ILE A 1 164 ? 19.201 5.913 -8.519 1.00 89.62 164 ILE A CA 1
ATOM 1258 C C . ILE A 1 164 ? 19.800 4.648 -9.147 1.00 89.62 164 ILE A C 1
ATOM 1260 O O . ILE A 1 164 ? 20.924 4.665 -9.643 1.00 89.62 164 ILE A O 1
ATOM 1264 N N . GLN A 1 165 ? 19.083 3.525 -9.117 1.00 87.69 165 GLN A N 1
ATOM 1265 C CA . GLN A 1 165 ? 19.529 2.302 -9.788 1.00 87.69 165 GLN A CA 1
ATOM 1266 C C . GLN A 1 165 ? 19.580 2.485 -11.305 1.00 87.69 165 GLN A C 1
ATOM 1268 O O . GLN A 1 165 ? 20.529 2.036 -11.943 1.00 87.69 165 GLN A O 1
ATOM 1273 N N . LEU A 1 166 ? 18.595 3.185 -11.867 1.00 87.44 166 LEU A N 1
ATOM 1274 C CA . LEU A 1 166 ? 18.532 3.493 -13.287 1.00 87.44 166 LEU A CA 1
ATOM 1275 C C . LEU A 1 166 ? 19.690 4.407 -13.720 1.00 87.44 166 LEU A C 1
ATOM 1277 O O . LEU A 1 166 ? 20.326 4.124 -14.733 1.00 87.44 166 LEU A O 1
ATOM 1281 N N . SER A 1 167 ? 20.020 5.443 -12.939 1.00 86.12 167 SER A N 1
ATOM 1282 C CA . SER A 1 167 ? 21.108 6.386 -13.254 1.00 86.12 167 SER A CA 1
ATOM 1283 C C . SER A 1 167 ? 22.503 5.766 -13.179 1.00 86.12 167 SER A C 1
ATOM 1285 O O . SER A 1 167 ? 23.403 6.170 -13.907 1.00 86.12 167 SER A O 1
ATOM 1287 N N . LYS A 1 168 ? 22.689 4.726 -12.357 1.00 84.25 168 LYS A N 1
ATOM 1288 C CA . LYS A 1 168 ? 23.930 3.929 -12.333 1.00 84.25 168 LYS A CA 1
ATOM 1289 C C . LYS A 1 168 ? 24.146 3.120 -13.622 1.00 84.25 168 LYS A C 1
ATOM 1291 O O . LYS A 1 168 ? 25.234 2.585 -13.831 1.00 84.25 168 LYS A O 1
ATOM 1296 N N . GLY A 1 169 ? 23.134 3.059 -14.486 1.00 71.94 169 GLY A N 1
ATOM 1297 C CA . GLY A 1 169 ? 23.153 2.365 -15.762 1.00 71.94 169 GLY A CA 1
ATOM 1298 C C . GLY A 1 169 ? 22.862 0.874 -15.615 1.00 71.94 169 GLY A C 1
ATOM 1299 O O . GLY A 1 169 ? 23.489 0.157 -14.834 1.00 71.94 169 GLY A O 1
ATOM 1300 N N . VAL A 1 170 ? 21.933 0.374 -16.430 1.00 72.25 170 VAL A N 1
ATOM 1301 C CA . VAL A 1 170 ? 21.648 -1.062 -16.546 1.00 72.25 170 VAL A CA 1
ATOM 1302 C C . VAL A 1 170 ? 22.673 -1.681 -17.499 1.00 72.25 170 VAL A C 1
ATOM 1304 O O . VAL A 1 170 ? 22.401 -1.924 -18.669 1.00 72.25 170 VAL A O 1
ATOM 1307 N N . GLN A 1 171 ? 23.897 -1.877 -17.006 1.00 63.81 171 GLN A N 1
ATOM 1308 C CA . GLN A 1 171 ? 25.027 -2.305 -17.845 1.00 63.81 171 GLN A CA 1
ATOM 1309 C C . GLN A 1 171 ? 25.023 -3.803 -18.164 1.00 63.81 171 GLN A C 1
ATOM 1311 O O . GLN A 1 171 ? 25.680 -4.250 -19.102 1.00 63.81 171 GLN A O 1
ATOM 1316 N N . LYS A 1 172 ? 24.319 -4.605 -17.361 1.00 67.31 172 LYS A N 1
ATOM 1317 C CA . LYS A 1 172 ? 24.241 -6.057 -17.513 1.00 67.31 172 LYS A CA 1
ATOM 1318 C C . LYS A 1 172 ? 22.858 -6.553 -17.146 1.00 67.31 172 LYS A C 1
ATOM 1320 O O . LYS A 1 172 ? 22.176 -5.981 -16.299 1.00 67.31 172 LYS A O 1
ATOM 1325 N N . GLY A 1 173 ? 22.508 -7.678 -17.746 1.00 73.19 173 GLY A N 1
ATOM 1326 C CA . GLY A 1 173 ? 21.237 -8.322 -17.523 1.00 73.19 173 GLY A CA 1
ATOM 1327 C C . GLY A 1 173 ? 20.203 -7.910 -18.561 1.00 73.19 173 GLY A C 1
ATOM 1328 O O . GLY A 1 173 ? 20.447 -7.092 -19.439 1.00 73.19 173 GLY A O 1
ATOM 1329 N N . PRO A 1 174 ? 19.029 -8.511 -18.476 1.00 73.94 174 PRO A N 1
ATOM 1330 C CA . PRO A 1 174 ? 18.132 -8.603 -19.615 1.00 73.94 174 PRO A CA 1
ATOM 1331 C C . PRO A 1 174 ? 17.317 -7.320 -19.876 1.00 73.94 174 PRO A C 1
ATOM 1333 O O . PRO A 1 174 ? 16.611 -7.216 -20.873 1.00 73.94 174 PRO A O 1
ATOM 1336 N N . ALA A 1 175 ? 17.455 -6.312 -19.008 1.00 77.25 175 ALA A N 1
ATOM 1337 C CA . ALA A 1 175 ? 16.884 -4.980 -19.189 1.00 77.25 175 ALA A CA 1
ATOM 1338 C C . ALA A 1 175 ? 17.826 -3.993 -19.916 1.00 77.25 175 ALA A C 1
ATOM 1340 O O . ALA A 1 175 ? 17.388 -2.893 -20.256 1.00 77.25 175 ALA A O 1
ATOM 1341 N N . SER A 1 176 ? 19.088 -4.356 -20.190 1.00 82.69 176 SER A N 1
ATOM 1342 C CA . SER A 1 176 ? 20.059 -3.464 -20.851 1.00 82.69 176 SER A CA 1
ATOM 1343 C C . SER A 1 176 ? 19.637 -3.066 -22.269 1.00 82.69 176 SER A C 1
ATOM 1345 O O . SER A 1 176 ? 19.868 -1.936 -22.686 1.00 82.69 176 SER A O 1
ATOM 1347 N N . ASP A 1 177 ? 18.964 -3.962 -22.995 1.00 82.69 177 ASP A N 1
ATOM 1348 C CA . ASP A 1 177 ? 18.439 -3.680 -24.336 1.00 82.69 177 ASP A CA 1
ATOM 1349 C C . ASP A 1 177 ? 17.127 -2.886 -24.325 1.00 82.69 177 ASP A C 1
ATOM 1351 O O . ASP A 1 177 ? 16.777 -2.263 -25.329 1.00 82.69 177 ASP A O 1
ATOM 1355 N N . LEU A 1 178 ? 16.407 -2.883 -23.199 1.00 86.94 178 LEU A N 1
ATOM 1356 C CA . LEU A 1 178 ? 15.120 -2.202 -23.067 1.00 86.94 178 LEU A CA 1
ATOM 1357 C C . LEU A 1 178 ? 15.293 -0.696 -22.838 1.00 86.94 178 LEU A C 1
ATOM 1359 O O . LEU A 1 178 ? 14.549 0.095 -23.413 1.00 86.94 178 LEU A O 1
ATOM 1363 N N . VAL A 1 179 ? 16.280 -0.292 -22.031 1.00 86.62 179 VAL A N 1
ATOM 1364 C CA . VAL A 1 179 ? 16.503 1.121 -21.673 1.00 86.62 179 VAL A CA 1
ATOM 1365 C C . VAL A 1 179 ? 16.697 2.006 -22.919 1.00 86.62 179 VAL A C 1
ATOM 1367 O O . VAL A 1 179 ? 15.917 2.945 -23.080 1.00 86.62 179 VAL A O 1
ATOM 1370 N N . PRO A 1 180 ? 17.596 1.695 -23.877 1.00 86.56 180 PRO A N 1
ATOM 1371 C CA . PRO A 1 180 ? 17.758 2.508 -25.088 1.00 86.56 180 PRO A CA 1
ATOM 1372 C C . PRO A 1 180 ? 16.480 2.606 -25.932 1.00 86.56 180 PRO A C 1
ATOM 1374 O O . PRO A 1 180 ? 16.253 3.605 -26.610 1.00 86.56 180 PRO A O 1
ATOM 1377 N N . VAL A 1 181 ? 15.628 1.575 -25.903 1.00 88.69 181 VAL A N 1
ATOM 1378 C CA . VAL A 1 181 ? 14.349 1.586 -26.625 1.00 88.69 181 VAL A CA 1
ATOM 1379 C C . VAL A 1 181 ? 13.343 2.519 -25.951 1.00 88.69 181 VAL A C 1
ATOM 1381 O O . VAL A 1 181 ? 12.699 3.313 -26.634 1.00 88.69 181 VAL A O 1
ATOM 1384 N N . LEU A 1 182 ? 13.234 2.473 -24.619 1.00 88.69 182 LEU A N 1
ATOM 1385 C CA . LEU A 1 182 ? 12.326 3.335 -23.851 1.00 88.69 182 LEU A CA 1
ATOM 1386 C C . LEU A 1 182 ? 12.688 4.821 -23.960 1.00 88.69 182 LEU A C 1
ATOM 1388 O O . LEU A 1 182 ? 11.792 5.661 -24.022 1.00 88.69 182 LEU A O 1
ATOM 1392 N N . PHE A 1 183 ? 13.981 5.140 -24.032 1.00 88.56 183 PHE A N 1
ATOM 1393 C CA . PHE A 1 183 ? 14.472 6.512 -24.198 1.00 88.56 183 PHE A CA 1
ATOM 1394 C C . PHE A 1 183 ? 14.605 6.943 -25.666 1.00 88.56 183 PHE A C 1
ATOM 1396 O O . PHE A 1 183 ? 15.039 8.054 -25.943 1.00 88.56 183 PHE A O 1
ATOM 1403 N N . GLY A 1 184 ? 14.189 6.109 -26.625 1.00 85.62 184 GLY A N 1
ATOM 1404 C CA . GLY A 1 184 ? 14.159 6.467 -28.048 1.00 85.62 184 GLY A CA 1
ATOM 1405 C C . GLY A 1 184 ? 15.529 6.510 -28.735 1.00 85.62 184 GLY A C 1
ATOM 1406 O O . GLY A 1 184 ? 15.622 6.957 -29.877 1.00 85.62 184 GLY A O 1
ATOM 1407 N N . GLU A 1 185 ? 16.577 6.019 -28.077 1.00 86.19 185 GLU A N 1
ATOM 1408 C CA . GLU A 1 185 ? 17.916 5.839 -28.649 1.00 86.19 185 GLU A CA 1
ATOM 1409 C C . GLU A 1 185 ? 17.950 4.675 -29.654 1.00 86.19 185 GLU A C 1
ATOM 1411 O O . GLU A 1 185 ? 18.761 4.656 -30.581 1.00 86.19 185 GLU A O 1
ATOM 1416 N N . ARG A 1 186 ? 17.045 3.699 -29.496 1.00 84.75 186 ARG A N 1
ATOM 1417 C CA . ARG A 1 186 ? 16.893 2.532 -30.374 1.00 84.75 186 ARG A CA 1
ATOM 1418 C C . ARG A 1 186 ? 15.419 2.301 -30.714 1.00 84.75 186 ARG A C 1
ATOM 1420 O O . ARG A 1 186 ? 14.546 2.446 -29.871 1.00 84.75 186 ARG A O 1
ATOM 1427 N N . SER A 1 187 ? 15.116 1.893 -31.945 1.00 86.00 187 SER A N 1
ATOM 1428 C CA . SER A 1 187 ? 13.752 1.489 -32.314 1.00 86.00 187 SER A CA 1
ATOM 1429 C C . SER A 1 187 ? 13.415 0.085 -31.789 1.00 86.00 187 SER A C 1
ATOM 1431 O O . SER A 1 187 ? 14.287 -0.789 -31.842 1.00 86.00 187 SER A O 1
ATOM 1433 N N . PRO A 1 188 ? 12.164 -0.185 -31.368 1.00 87.81 188 PRO A N 1
ATOM 1434 C CA . PRO A 1 188 ? 11.735 -1.538 -31.027 1.00 87.81 188 PRO A CA 1
ATOM 1435 C C . PRO A 1 188 ? 11.857 -2.461 -32.245 1.00 87.81 188 PRO A C 1
ATOM 1437 O O . PRO A 1 188 ? 11.600 -2.053 -33.380 1.00 87.81 188 PRO A O 1
ATOM 1440 N N . MET A 1 189 ? 12.252 -3.711 -32.008 1.00 80.88 189 MET A N 1
ATOM 1441 C CA . MET A 1 189 ? 12.409 -4.721 -33.054 1.00 80.88 189 MET A CA 1
ATOM 1442 C C . MET A 1 189 ? 11.352 -5.809 -32.898 1.00 80.88 189 MET A C 1
ATOM 1444 O O . MET A 1 189 ? 11.119 -6.301 -31.798 1.00 80.88 189 MET A O 1
ATOM 1448 N N . MET A 1 190 ? 10.754 -6.207 -34.018 1.00 74.44 190 MET A N 1
ATOM 1449 C CA . MET A 1 190 ? 9.908 -7.396 -34.099 1.00 74.44 190 MET A CA 1
ATOM 1450 C C . MET A 1 190 ? 10.769 -8.565 -34.578 1.00 74.44 190 MET A C 1
ATOM 1452 O O . MET A 1 190 ? 11.488 -8.433 -35.575 1.00 74.44 190 MET A O 1
ATOM 1456 N N . CYS A 1 191 ? 10.719 -9.709 -33.894 1.00 70.12 191 CYS A N 1
ATOM 1457 C CA . CYS A 1 191 ? 11.303 -10.925 -34.456 1.00 70.12 191 CYS A CA 1
ATOM 1458 C C . CYS A 1 191 ? 10.476 -11.343 -35.676 1.00 70.12 191 CYS A C 1
ATOM 1460 O O . CYS A 1 191 ? 9.255 -11.256 -35.688 1.00 70.12 191 CYS A O 1
ATOM 1462 N N . LYS A 1 192 ? 11.170 -11.772 -36.727 1.00 69.50 192 LYS A N 1
ATOM 1463 C CA . LYS A 1 192 ? 10.567 -12.132 -38.017 1.00 69.50 192 LYS A CA 1
ATOM 1464 C C . LYS A 1 192 ? 10.224 -13.620 -38.122 1.00 69.50 192 LYS A C 1
ATOM 1466 O O . LYS A 1 192 ? 9.861 -14.076 -39.198 1.00 69.50 192 LYS A O 1
ATOM 1471 N N . LYS A 1 193 ? 10.451 -14.388 -37.055 1.00 68.25 193 LYS A N 1
ATOM 1472 C CA . LYS A 1 193 ? 10.209 -15.830 -37.030 1.00 68.25 193 LYS A CA 1
ATOM 1473 C C . LYS A 1 193 ? 8.893 -16.092 -36.325 1.00 68.25 193 LYS A C 1
ATOM 1475 O O . LYS A 1 193 ? 8.760 -15.741 -35.155 1.00 68.25 193 LYS A O 1
ATOM 1480 N N . ASP A 1 194 ? 7.982 -16.752 -37.025 1.00 68.75 194 ASP A N 1
ATOM 1481 C CA . ASP A 1 194 ? 6.756 -17.257 -36.428 1.00 68.75 194 ASP A CA 1
ATOM 1482 C C . ASP A 1 194 ? 7.122 -18.332 -35.408 1.00 68.75 194 ASP A C 1
ATOM 1484 O O . ASP A 1 194 ? 7.734 -19.356 -35.729 1.00 68.75 194 ASP A O 1
ATOM 1488 N N . ALA A 1 195 ? 6.804 -18.069 -34.147 1.00 68.81 195 ALA A N 1
ATOM 1489 C CA . ALA A 1 195 ? 7.001 -19.041 -33.093 1.00 68.81 195 ALA A CA 1
ATOM 1490 C C . ALA A 1 195 ? 5.830 -20.027 -33.102 1.00 68.81 195 ALA A C 1
ATOM 1492 O O . ALA A 1 195 ? 4.669 -19.625 -33.165 1.00 68.81 195 ALA A O 1
ATOM 1493 N N . GLN A 1 196 ? 6.127 -21.321 -33.014 1.00 75.12 196 GLN A N 1
ATOM 1494 C CA 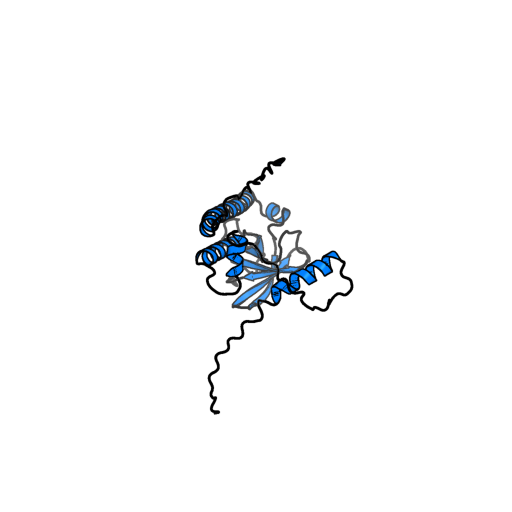. GLN A 1 196 ? 5.092 -22.330 -32.819 1.00 75.12 196 GLN A CA 1
ATOM 1495 C C . GLN A 1 196 ? 4.659 -22.325 -31.352 1.00 75.12 196 GLN A C 1
ATOM 1497 O O . GLN A 1 196 ? 5.496 -22.432 -30.456 1.00 75.12 196 GLN A O 1
ATOM 1502 N N . PHE A 1 197 ? 3.359 -22.193 -31.100 1.00 76.38 197 PHE A N 1
ATOM 1503 C CA . PHE A 1 197 ? 2.781 -22.258 -29.760 1.00 76.38 197 PHE A CA 1
ATOM 1504 C C . PHE A 1 197 ? 1.420 -22.947 -29.806 1.00 76.38 197 PHE A C 1
ATOM 1506 O O . PHE A 1 197 ? 0.725 -22.917 -30.822 1.00 76.38 197 PHE A O 1
ATOM 1513 N N . THR A 1 198 ? 1.037 -23.564 -28.694 1.00 82.81 198 THR A N 1
ATOM 1514 C CA . THR A 1 198 ? -0.307 -24.096 -28.480 1.00 82.81 198 THR A CA 1
ATOM 1515 C C . THR A 1 198 ? -1.073 -23.159 -27.559 1.00 82.81 198 THR A C 1
ATOM 1517 O O . THR A 1 198 ? -0.555 -22.672 -26.553 1.00 82.81 198 THR A O 1
ATOM 1520 N N . LEU A 1 199 ? -2.321 -22.878 -27.916 1.00 82.62 199 LEU A N 1
ATOM 1521 C CA . LEU A 1 199 ? -3.194 -22.060 -27.089 1.00 82.62 199 LEU A CA 1
ATOM 1522 C C . LEU A 1 199 ? -3.717 -22.885 -25.913 1.00 82.62 199 LEU A C 1
ATOM 1524 O O . LEU A 1 199 ? -4.352 -23.914 -26.117 1.00 82.62 199 LEU A O 1
ATOM 1528 N N . PHE A 1 200 ? -3.475 -22.415 -24.687 1.00 87.19 200 PHE A N 1
ATOM 1529 C CA . PHE A 1 200 ? -4.067 -23.020 -23.490 1.00 87.19 200 PHE A CA 1
ATOM 1530 C C . PHE A 1 200 ? -5.583 -22.780 -23.432 1.00 87.19 200 PHE A C 1
ATOM 1532 O O . PHE A 1 200 ? -6.344 -23.684 -23.103 1.00 87.19 200 PHE A O 1
ATOM 1539 N N . ASN A 1 201 ? -6.027 -21.570 -23.792 1.00 88.25 201 ASN A N 1
ATOM 1540 C CA . ASN A 1 201 ? -7.442 -21.263 -23.982 1.00 88.25 201 ASN A CA 1
ATOM 1541 C C . ASN A 1 201 ? -7.789 -21.347 -25.482 1.00 88.25 201 ASN A C 1
ATOM 1543 O O . ASN A 1 201 ? -7.311 -20.505 -26.242 1.00 88.25 201 ASN A O 1
ATOM 1547 N N . PRO A 1 202 ? -8.616 -22.310 -25.926 1.00 84.62 202 PRO A N 1
ATOM 1548 C CA . PRO A 1 202 ? -8.980 -22.451 -27.336 1.00 84.62 202 PRO A CA 1
ATOM 1549 C C . PRO A 1 202 ? -10.004 -21.409 -27.818 1.00 84.62 202 PRO A C 1
ATOM 1551 O O . PRO A 1 202 ? -10.181 -21.255 -29.021 1.00 84.62 202 PRO A O 1
ATOM 1554 N N . ASN A 1 203 ? -10.663 -20.679 -26.910 1.00 89.88 203 ASN A N 1
ATOM 1555 C CA . ASN A 1 203 ? -11.765 -19.762 -27.230 1.00 89.88 203 ASN A CA 1
ATOM 1556 C C . ASN A 1 203 ? -11.321 -18.292 -27.346 1.00 89.88 203 ASN A C 1
ATOM 1558 O O . ASN A 1 203 ? -12.078 -17.387 -26.995 1.00 89.88 203 ASN A O 1
ATOM 1562 N N . LEU A 1 204 ? -10.082 -18.045 -27.776 1.00 87.62 204 LEU A N 1
ATOM 1563 C CA . LEU A 1 204 ? -9.583 -16.685 -27.984 1.00 87.62 204 LEU A CA 1
ATOM 1564 C C . LEU A 1 204 ? -10.095 -16.105 -29.305 1.00 87.62 204 LEU A C 1
ATOM 1566 O O . LEU A 1 204 ? -10.225 -16.813 -30.305 1.00 87.62 204 LEU A O 1
ATOM 1570 N N . ASP A 1 205 ? -10.353 -14.801 -29.314 1.00 88.00 205 ASP A N 1
ATOM 1571 C CA . ASP A 1 205 ? -10.756 -14.082 -30.522 1.00 88.00 205 ASP A CA 1
ATOM 1572 C C . ASP A 1 205 ? -9.561 -13.785 -31.454 1.00 88.00 205 ASP A C 1
ATOM 1574 O O . ASP A 1 205 ? -8.388 -13.912 -31.093 1.00 88.00 205 ASP A O 1
ATOM 1578 N N . HIS A 1 206 ? -9.850 -13.396 -32.700 1.00 84.69 206 HIS A N 1
ATOM 1579 C CA . HIS A 1 206 ? -8.821 -13.177 -33.722 1.00 84.69 206 HIS A CA 1
ATOM 1580 C C . HIS A 1 206 ? -7.742 -12.142 -33.312 1.00 84.69 206 HIS A C 1
ATOM 1582 O O . HIS A 1 206 ? -6.557 -12.426 -33.505 1.00 84.69 206 HIS A O 1
ATOM 1588 N N . PRO A 1 207 ? -8.073 -10.969 -32.727 1.00 84.69 207 PRO A N 1
ATOM 1589 C CA . PRO A 1 207 ? -7.063 -10.032 -32.224 1.00 84.69 207 PRO A CA 1
ATOM 1590 C C . PRO A 1 207 ? -6.193 -10.600 -31.094 1.00 84.69 207 PRO A C 1
ATOM 1592 O O . PRO A 1 207 ? -4.991 -10.331 -31.061 1.00 84.69 207 PRO A O 1
ATOM 1595 N N . GLN A 1 208 ? -6.760 -11.398 -30.184 1.00 83.81 208 GLN A N 1
ATOM 1596 C CA . GLN A 1 208 ? -5.993 -12.060 -29.126 1.00 83.81 208 GLN A CA 1
ATOM 1597 C C . GLN A 1 208 ? -5.007 -13.066 -29.718 1.00 83.81 208 GLN A C 1
ATOM 1599 O O . GLN A 1 208 ? -3.818 -13.005 -29.405 1.00 83.81 208 GLN A O 1
ATOM 1604 N N . VAL A 1 209 ? -5.465 -13.942 -30.619 1.00 80.88 209 VAL A N 1
ATOM 1605 C CA . VAL A 1 209 ? -4.604 -14.933 -31.291 1.00 80.88 209 VAL A CA 1
ATOM 1606 C C . VAL A 1 209 ? -3.477 -14.244 -32.065 1.00 80.88 209 VAL A C 1
ATOM 1608 O O . VAL A 1 209 ? -2.315 -14.641 -31.949 1.00 80.88 209 VAL A O 1
ATOM 1611 N N . PHE A 1 210 ? -3.794 -13.167 -32.789 1.00 79.19 210 PHE A N 1
ATOM 1612 C CA . PHE A 1 210 ? -2.805 -12.366 -33.509 1.00 79.19 210 PHE A CA 1
ATOM 1613 C C . PHE A 1 210 ? -1.745 -11.774 -32.567 1.00 79.19 210 PHE A C 1
ATOM 1615 O O . PHE A 1 210 ? -0.545 -11.905 -32.827 1.00 79.19 210 PHE A O 1
ATOM 1622 N N . ASN A 1 211 ? -2.162 -11.197 -31.436 1.00 77.38 211 ASN A N 1
ATOM 1623 C CA . ASN A 1 211 ? -1.236 -10.667 -30.437 1.00 77.38 211 ASN A CA 1
ATOM 1624 C C . ASN A 1 211 ? -0.325 -11.761 -29.873 1.00 77.38 211 ASN A C 1
ATOM 1626 O O . ASN A 1 211 ? 0.882 -11.554 -29.835 1.00 77.38 211 ASN A O 1
ATOM 1630 N N . PHE A 1 212 ? -0.850 -12.938 -29.515 1.00 71.94 212 PHE A N 1
ATOM 1631 C CA . PHE A 1 212 ? -0.024 -14.046 -29.011 1.00 71.94 212 PHE A CA 1
ATOM 1632 C C . PHE A 1 212 ? 0.988 -14.551 -30.045 1.00 71.94 212 PHE A C 1
ATOM 1634 O O . PHE A 1 212 ? 2.155 -14.759 -29.699 1.00 71.94 212 PHE A O 1
ATOM 1641 N N . SER A 1 213 ? 0.584 -14.668 -31.315 1.00 67.38 213 SER A N 1
ATOM 1642 C CA . SER A 1 213 ? 1.502 -15.040 -32.402 1.00 67.38 213 SER A CA 1
ATOM 1643 C C . SER A 1 213 ? 2.624 -14.018 -32.598 1.00 67.38 213 SER A C 1
ATOM 1645 O O . SER A 1 213 ? 3.772 -14.392 -32.828 1.00 67.38 213 SER A O 1
ATOM 1647 N N . SER A 1 214 ? 2.319 -12.737 -32.380 1.00 60.75 214 SER A N 1
ATOM 1648 C CA . SER A 1 214 ? 3.286 -11.640 -32.443 1.00 60.75 214 SER A CA 1
ATOM 1649 C C . SER A 1 214 ? 4.152 -11.515 -31.175 1.00 60.75 214 SER A C 1
ATOM 1651 O O . SER A 1 214 ? 5.236 -10.942 -31.240 1.00 60.75 214 SER A O 1
ATOM 1653 N N . PHE A 1 215 ? 3.708 -12.047 -30.024 1.00 49.91 215 PHE A N 1
ATOM 1654 C CA . PHE A 1 215 ? 4.376 -11.917 -28.714 1.00 49.91 215 PHE A CA 1
ATOM 1655 C C . PHE A 1 215 ? 5.304 -13.087 -28.357 1.00 49.91 215 PHE A C 1
ATOM 1657 O O . PHE A 1 215 ? 6.278 -12.890 -27.632 1.00 49.91 215 PHE A O 1
ATOM 1664 N N . SER A 1 216 ? 5.055 -14.297 -28.877 1.00 44.03 216 SER A N 1
ATOM 1665 C CA . SER A 1 216 ? 5.918 -15.483 -28.654 1.00 44.03 216 SER A CA 1
ATOM 1666 C C . SER A 1 216 ? 7.371 -15.276 -29.151 1.00 44.03 216 SER A C 1
ATOM 1668 O O . SER A 1 216 ? 8.332 -15.901 -28.702 1.00 44.03 216 SER A O 1
ATOM 1670 N N . ILE A 1 217 ? 7.529 -14.260 -29.989 1.00 43.34 217 ILE A N 1
ATOM 1671 C CA . ILE A 1 217 ? 8.748 -13.629 -30.491 1.00 43.34 217 ILE A CA 1
ATOM 1672 C C . ILE A 1 217 ? 9.606 -12.932 -29.408 1.00 43.34 217 ILE A C 1
ATOM 1674 O O . ILE A 1 217 ? 10.815 -12.794 -29.597 1.00 43.34 217 ILE A O 1
ATOM 1678 N N . PHE A 1 218 ? 9.027 -12.504 -28.279 1.00 32.62 218 PHE A N 1
ATOM 1679 C CA . PHE A 1 218 ? 9.733 -11.748 -27.231 1.00 32.62 218 PHE A CA 1
ATOM 1680 C C . PHE A 1 218 ? 10.341 -12.647 -26.138 1.00 32.62 218 PHE A C 1
ATOM 1682 O O . PHE A 1 218 ? 11.392 -12.328 -25.587 1.00 32.62 218 PHE A O 1
ATOM 1689 N N . CYS A 1 219 ? 9.734 -13.805 -25.845 1.00 34.91 219 CYS A N 1
ATOM 1690 C CA . CYS A 1 219 ? 10.222 -14.714 -24.797 1.00 34.91 219 CYS A CA 1
ATOM 1691 C C . CYS A 1 219 ? 11.387 -15.611 -25.244 1.00 34.91 219 CYS A C 1
ATOM 1693 O O . CYS A 1 219 ? 12.227 -15.972 -24.422 1.00 34.91 219 CYS A O 1
ATOM 1695 N N . THR A 1 220 ? 11.489 -15.958 -26.530 1.00 34.69 220 THR A N 1
ATOM 1696 C CA . THR A 1 220 ? 12.494 -16.934 -26.996 1.00 34.69 220 THR A CA 1
ATOM 1697 C C . THR A 1 220 ? 13.931 -16.403 -27.012 1.00 34.69 220 THR A C 1
ATOM 1699 O O . THR A 1 220 ? 14.858 -17.209 -27.054 1.00 34.69 220 THR A O 1
ATOM 1702 N N . LEU A 1 221 ? 14.149 -15.084 -26.923 1.00 34.03 221 LEU A N 1
ATOM 1703 C CA . LEU A 1 221 ? 15.498 -14.512 -26.785 1.00 34.03 221 LEU A CA 1
ATOM 1704 C C . LEU A 1 221 ? 16.007 -14.449 -25.336 1.00 34.03 221 LEU A C 1
ATOM 1706 O O . LEU A 1 221 ? 17.202 -14.257 -25.134 1.00 34.03 221 LEU A O 1
ATOM 1710 N N . TRP A 1 222 ? 15.148 -14.639 -24.33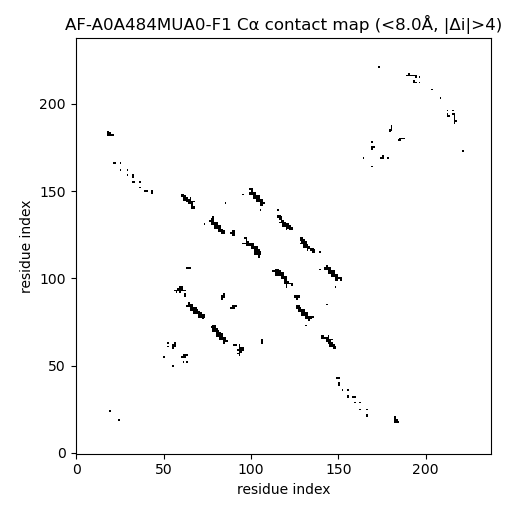0 1.00 34.34 222 TRP A N 1
ATOM 1711 C CA . TRP A 1 222 ? 15.578 -14.625 -22.926 1.00 34.34 222 TRP A CA 1
ATOM 1712 C C . TRP A 1 222 ? 16.092 -15.995 -22.457 1.00 34.34 222 TRP A C 1
ATOM 1714 O O . TRP A 1 222 ? 16.909 -16.080 -21.545 1.00 34.34 222 TRP A O 1
ATOM 1724 N N . SER A 1 223 ? 15.644 -17.084 -23.087 1.00 34.09 223 SER A N 1
ATOM 1725 C CA . SER A 1 223 ? 15.933 -18.454 -22.637 1.00 34.09 223 SER A CA 1
ATOM 1726 C C . SER A 1 223 ? 17.170 -19.105 -23.271 1.00 34.09 223 SER A C 1
ATOM 1728 O O . SER A 1 223 ? 17.424 -20.277 -23.009 1.00 34.09 223 SER A O 1
ATOM 1730 N N . LEU A 1 224 ? 17.951 -18.395 -24.092 1.00 37.25 224 LEU A N 1
ATOM 1731 C CA . LEU A 1 224 ? 19.091 -18.975 -24.819 1.00 37.25 224 LEU A CA 1
ATOM 1732 C C . LEU A 1 224 ? 20.368 -18.135 -24.678 1.00 37.25 224 LEU A C 1
ATOM 1734 O O . LEU A 1 224 ? 20.899 -17.592 -25.641 1.00 37.25 224 LEU A O 1
ATOM 1738 N N . THR A 1 225 ? 20.920 -18.114 -23.467 1.00 33.50 225 THR A N 1
ATOM 1739 C CA . THR A 1 225 ? 22.373 -18.037 -23.261 1.00 33.50 225 THR A CA 1
ATOM 1740 C C . THR A 1 225 ? 22.827 -19.282 -22.495 1.00 33.50 225 THR A C 1
ATOM 1742 O O . THR A 1 225 ? 22.776 -19.313 -21.268 1.00 33.50 225 THR A O 1
ATOM 1745 N N . PRO A 1 226 ? 23.277 -20.347 -23.183 1.00 36.03 226 PRO A N 1
ATOM 1746 C CA . PRO A 1 226 ? 24.021 -21.405 -22.526 1.00 36.03 226 PRO A CA 1
ATOM 1747 C C . PRO A 1 226 ? 25.425 -20.875 -22.226 1.00 36.03 226 PRO A C 1
ATOM 1749 O O . PRO A 1 226 ? 26.224 -20.646 -23.136 1.00 36.03 226 PRO A O 1
ATOM 1752 N N . SER A 1 227 ? 25.741 -20.683 -20.945 1.00 34.84 227 SER A N 1
ATOM 1753 C CA . SER A 1 227 ? 27.123 -20.571 -20.486 1.00 34.84 227 SER A CA 1
ATOM 1754 C C . SER A 1 227 ? 27.811 -21.925 -20.676 1.00 34.84 227 SER A C 1
ATOM 1756 O O . SER A 1 227 ? 27.820 -22.772 -19.784 1.00 34.84 227 SER A O 1
ATOM 1758 N N . LEU A 1 228 ? 28.373 -22.151 -21.859 1.00 32.31 228 LEU A N 1
ATOM 1759 C CA . LEU A 1 228 ? 29.361 -23.198 -22.073 1.00 32.31 228 LEU A CA 1
ATOM 1760 C C . LEU A 1 228 ? 30.727 -22.638 -21.677 1.00 32.31 228 LEU A C 1
ATOM 1762 O O . LEU A 1 228 ? 31.385 -21.964 -22.463 1.00 32.31 228 LEU A O 1
ATOM 1766 N N . ASN A 1 229 ? 31.161 -22.937 -20.455 1.00 29.75 229 ASN A N 1
ATOM 1767 C CA . ASN A 1 229 ? 32.556 -23.305 -20.268 1.00 29.75 229 ASN A CA 1
ATOM 1768 C C . ASN A 1 229 ? 32.653 -24.410 -19.215 1.00 29.75 229 ASN A C 1
ATOM 1770 O O . ASN A 1 229 ? 32.378 -24.219 -18.033 1.00 29.75 229 ASN A O 1
ATOM 1774 N N . SER A 1 230 ? 32.974 -25.594 -19.712 1.00 31.17 230 SER A N 1
ATOM 1775 C CA . SER A 1 230 ? 33.174 -26.839 -18.992 1.00 31.17 230 SER A CA 1
ATOM 1776 C C . SER A 1 230 ? 34.611 -26.948 -18.478 1.00 31.17 230 SER A C 1
ATOM 1778 O O . SER A 1 230 ? 35.544 -26.922 -19.276 1.00 31.17 230 SER A O 1
ATOM 1780 N N . SER A 1 231 ? 34.772 -27.182 -17.176 1.00 28.12 231 SER A N 1
ATOM 1781 C CA . SER A 1 231 ? 35.878 -27.959 -16.591 1.00 28.12 231 SER A CA 1
ATOM 1782 C C . SER A 1 231 ? 35.294 -28.668 -15.348 1.00 28.12 231 SER A C 1
ATOM 1784 O O . SER A 1 231 ? 34.859 -27.970 -14.442 1.00 28.12 231 SER A O 1
ATOM 1786 N N . ILE A 1 232 ? 34.982 -29.979 -15.308 1.00 32.94 232 ILE A N 1
ATOM 1787 C CA . ILE A 1 232 ? 35.887 -31.159 -15.223 1.00 32.94 232 ILE A CA 1
ATOM 1788 C C . ILE A 1 232 ? 36.878 -30.943 -14.058 1.00 32.94 232 ILE A C 1
ATOM 1790 O O . ILE A 1 232 ? 37.710 -30.053 -14.203 1.00 32.94 232 ILE A O 1
ATOM 1794 N N . TYR A 1 233 ? 36.920 -31.622 -12.892 1.00 30.41 233 TYR A N 1
ATOM 1795 C CA . TYR A 1 233 ? 36.261 -32.746 -12.155 1.00 30.41 233 TYR A CA 1
ATOM 1796 C C . TYR A 1 233 ? 36.671 -32.586 -10.639 1.00 30.41 233 TYR A C 1
ATOM 1798 O O . TYR A 1 233 ? 37.420 -31.653 -10.354 1.00 30.41 233 TYR A O 1
ATOM 1806 N N . PRO A 1 234 ? 36.450 -33.531 -9.687 1.00 37.09 234 PRO A N 1
ATOM 1807 C CA . PRO A 1 234 ? 35.221 -34.143 -9.161 1.00 37.09 234 PRO A CA 1
ATOM 1808 C C . PRO A 1 234 ? 35.070 -33.991 -7.616 1.00 37.09 234 PRO A C 1
ATOM 1810 O O . PRO A 1 234 ? 36.009 -33.654 -6.898 1.00 37.09 234 PRO A O 1
ATOM 1813 N N . LEU A 1 235 ? 33.880 -34.321 -7.098 1.00 31.53 235 LEU A N 1
ATOM 1814 C CA . LEU A 1 235 ? 33.640 -34.602 -5.676 1.00 31.53 235 LEU A CA 1
ATOM 1815 C C . LEU A 1 235 ? 34.342 -35.901 -5.245 1.00 31.53 235 LEU A C 1
ATOM 1817 O O . LEU A 1 235 ? 34.151 -36.942 -5.873 1.00 31.53 235 LEU A O 1
ATOM 1821 N N . SER A 1 236 ? 35.065 -35.852 -4.127 1.00 29.98 236 SER A N 1
ATOM 1822 C CA . SER A 1 236 ? 35.387 -37.017 -3.300 1.00 29.98 236 SER A CA 1
ATOM 1823 C C . SER A 1 236 ? 34.419 -37.086 -2.120 1.00 29.98 236 SER A C 1
ATOM 1825 O O . SER A 1 236 ? 34.267 -36.113 -1.383 1.00 29.98 236 SER A O 1
ATOM 1827 N N . SER A 1 237 ? 33.783 -38.241 -1.956 1.00 34.25 237 SER A N 1
ATOM 1828 C CA . SER A 1 237 ? 32.981 -38.633 -0.799 1.00 34.25 237 SER A CA 1
ATOM 1829 C C . SER A 1 237 ? 33.800 -38.645 0.495 1.00 34.25 237 SER A C 1
ATOM 1831 O O . SER A 1 237 ? 34.879 -39.233 0.501 1.00 34.25 237 SER A O 1
ATOM 1833 N N . PHE A 1 238 ? 33.257 -38.054 1.561 1.00 37.50 238 PHE A N 1
ATOM 1834 C CA . PHE A 1 238 ? 33.121 -38.605 2.919 1.00 37.50 238 PHE A CA 1
ATOM 1835 C C . PHE A 1 238 ? 32.120 -37.749 3.700 1.00 37.50 238 PHE A C 1
ATOM 1837 O O . PHE A 1 238 ? 32.119 -36.516 3.485 1.00 37.50 238 PHE A O 1
#

Organism: NCBI:txid132261

Foldseek 3Di:
DDDDDDDDDDPPPDPDDPQQDLVNVLVVVLVVLVVVVVVQQVVVVVVLVPDDVVVCPVAQQKFWQKAWDDWDQDPPRKIKTKIFHPPDQFTRDHDDDFFFKKFKDARPDDSPDDTQFIWTFHDDDRGITMTITPDGDPPPNRGGMMIGTDDDPVVSVVVNVVSVVPVVAPPDDDCNVVNCCVSVVDPDDFDPDFDDDDDPDPPDDPVVVVVVRRCVRPPVVRPDDPPDDDDDDDDDDD